Protein AF-A0A7Y4VTZ9-F1 (afdb_monomer_lite)

Radius of gyration: 29.64 Å; chains: 1; bounding box: 73×36×100 Å

pLDDT: mean 86.68, std 12.71, range [41.12, 97.75]

Structure (mmCIF, N/CA/C/O backbone):
data_AF-A0A7Y4VTZ9-F1
#
_entry.id   AF-A0A7Y4VTZ9-F1
#
loop_
_atom_site.group_PDB
_atom_site.id
_atom_site.type_symbol
_atom_site.label_atom_id
_atom_site.label_alt_id
_atom_site.label_comp_id
_atom_site.label_asym_id
_atom_site.label_entity_id
_atom_site.label_seq_id
_atom_site.pdbx_PDB_ins_code
_atom_site.Cartn_x
_atom_site.Cartn_y
_atom_site.Cartn_z
_atom_site.occupancy
_atom_site.B_iso_or_equiv
_atom_site.auth_seq_id
_atom_site.auth_comp_id
_atom_site.auth_asym_id
_atom_site.auth_atom_id
_atom_site.pdbx_PDB_model_num
ATOM 1 N N . MET A 1 1 ? 45.007 5.140 -73.241 1.00 54.53 1 MET A N 1
ATOM 2 C CA . MET A 1 1 ? 44.252 5.677 -72.092 1.00 54.53 1 MET A CA 1
ATOM 3 C C . MET A 1 1 ? 44.846 7.037 -71.765 1.00 54.53 1 MET A C 1
ATOM 5 O O . MET A 1 1 ? 46.048 7.095 -71.535 1.00 54.53 1 MET A O 1
ATOM 9 N N . THR A 1 2 ? 44.086 8.124 -71.892 1.00 72.06 2 THR A N 1
ATOM 10 C CA . THR A 1 2 ? 44.605 9.498 -71.730 1.00 72.06 2 THR A CA 1
ATOM 11 C C . THR A 1 2 ? 44.579 9.925 -70.261 1.00 72.06 2 THR A C 1
ATOM 13 O O . THR A 1 2 ? 43.836 9.362 -69.460 1.00 72.06 2 THR A O 1
ATOM 16 N N . ILE A 1 3 ? 45.390 10.921 -69.890 1.00 71.69 3 ILE A N 1
ATOM 17 C CA . ILE A 1 3 ? 45.436 11.487 -68.527 1.00 71.69 3 ILE A CA 1
ATOM 18 C C . ILE A 1 3 ? 44.032 11.927 -68.060 1.00 71.69 3 ILE A C 1
ATOM 20 O O . ILE A 1 3 ? 43.679 11.733 -66.901 1.00 71.69 3 ILE A O 1
ATOM 24 N N . GLU A 1 4 ? 43.191 12.406 -68.979 1.00 73.38 4 GLU A N 1
ATOM 25 C CA . GLU A 1 4 ? 41.792 12.782 -68.724 1.00 73.38 4 GLU A CA 1
ATOM 26 C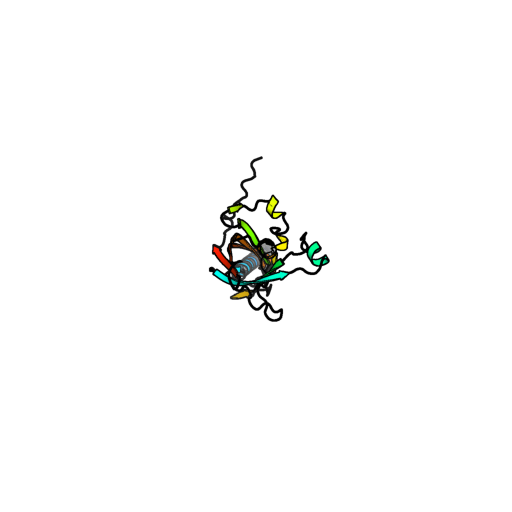 C . GLU A 1 4 ? 40.878 11.602 -68.343 1.00 73.38 4 GLU A C 1
ATOM 28 O O . GLU A 1 4 ? 39.920 11.767 -67.592 1.00 73.38 4 GLU A O 1
ATOM 33 N N . GLN A 1 5 ? 41.161 10.384 -68.814 1.00 72.69 5 GLN A N 1
ATOM 34 C CA . GLN A 1 5 ? 40.378 9.204 -68.425 1.00 72.69 5 GLN A CA 1
ATOM 35 C C . GLN A 1 5 ? 40.683 8.780 -66.980 1.00 72.69 5 GLN A C 1
ATOM 37 O O . GLN A 1 5 ? 39.785 8.336 -66.267 1.00 72.69 5 GLN A O 1
ATOM 42 N N . TRP A 1 6 ? 41.923 8.968 -66.518 1.00 74.75 6 TRP A N 1
ATOM 43 C CA . TRP A 1 6 ? 42.315 8.691 -65.132 1.00 74.75 6 TRP A CA 1
ATOM 44 C C . TRP A 1 6 ? 41.718 9.692 -64.138 1.00 74.75 6 TRP A C 1
ATOM 46 O O . TRP A 1 6 ? 41.325 9.299 -63.039 1.00 74.75 6 TRP A O 1
ATOM 56 N N . THR A 1 7 ? 41.590 10.965 -64.522 1.00 79.56 7 THR A N 1
ATOM 57 C CA . THR A 1 7 ? 40.979 11.988 -63.662 1.00 79.56 7 THR A CA 1
ATOM 58 C C . THR A 1 7 ? 39.479 11.760 -63.479 1.00 79.56 7 THR A C 1
ATOM 60 O O . THR A 1 7 ? 38.991 11.846 -62.354 1.00 79.56 7 THR A O 1
ATOM 63 N N . ILE A 1 8 ? 38.752 11.382 -64.537 1.00 80.81 8 ILE A N 1
ATOM 64 C CA . ILE A 1 8 ? 37.315 11.063 -64.453 1.00 80.81 8 ILE A CA 1
ATOM 65 C C . ILE A 1 8 ? 37.066 9.849 -63.545 1.00 80.81 8 ILE A C 1
ATOM 67 O O . ILE A 1 8 ? 36.202 9.905 -62.669 1.00 80.81 8 ILE A O 1
ATOM 71 N N . VAL A 1 9 ? 37.845 8.771 -63.694 1.00 81.44 9 VAL A N 1
ATOM 72 C CA . VAL A 1 9 ? 37.735 7.581 -62.826 1.00 81.44 9 VAL A CA 1
ATOM 73 C C . VAL A 1 9 ? 38.045 7.929 -61.366 1.00 81.44 9 VAL A C 1
ATOM 75 O O . VAL A 1 9 ? 37.333 7.480 -60.467 1.00 81.44 9 VAL A O 1
ATOM 78 N N . GLY A 1 10 ? 39.047 8.780 -61.119 1.00 83.00 10 GLY A N 1
ATOM 79 C CA . GLY A 1 10 ? 39.374 9.270 -59.778 1.00 83.00 10 GLY A CA 1
ATOM 80 C C . GLY A 1 10 ? 38.230 10.052 -59.124 1.00 83.00 10 GLY A C 1
ATOM 81 O O . GLY A 1 10 ? 37.910 9.811 -57.960 1.00 83.00 10 GLY A O 1
ATOM 82 N N . ILE A 1 11 ? 37.557 10.930 -59.877 1.00 86.50 11 ILE A N 1
ATOM 83 C CA . ILE A 1 11 ? 36.401 11.699 -59.387 1.00 86.50 11 ILE A CA 1
ATOM 84 C C . ILE A 1 11 ? 35.225 10.769 -59.060 1.00 86.50 11 ILE A C 1
ATOM 86 O O . ILE A 1 11 ? 34.651 10.869 -57.976 1.00 86.50 11 ILE A O 1
ATOM 90 N N . ILE A 1 12 ? 34.893 9.830 -59.955 1.00 87.44 12 ILE A N 1
ATOM 91 C CA . ILE A 1 12 ? 33.802 8.864 -59.741 1.00 87.44 12 ILE A CA 1
ATOM 92 C C . ILE A 1 12 ? 34.083 7.999 -58.505 1.00 87.44 12 ILE A C 1
ATOM 94 O O . ILE A 1 12 ? 33.204 7.827 -57.661 1.00 87.44 12 ILE A O 1
ATOM 98 N N . SER A 1 13 ? 35.316 7.507 -58.356 1.00 88.12 13 SER A N 1
ATOM 99 C CA . SER A 1 13 ? 35.733 6.729 -57.186 1.00 88.12 13 SER A CA 1
ATOM 100 C C . SER A 1 13 ? 35.651 7.546 -55.893 1.00 88.12 13 SER A C 1
ATOM 102 O O . SER A 1 13 ? 35.223 7.021 -54.863 1.00 88.12 13 SER A O 1
ATOM 104 N N . GLY A 1 14 ? 36.025 8.829 -55.927 1.00 88.94 14 GLY A N 1
ATOM 105 C CA . GLY A 1 14 ? 35.926 9.732 -54.779 1.00 88.94 14 GLY A CA 1
ATOM 106 C C . GLY A 1 14 ? 34.479 9.958 -54.335 1.00 88.94 14 GLY A C 1
ATOM 107 O O . GLY A 1 14 ? 34.170 9.819 -53.152 1.00 88.94 14 GLY A O 1
ATOM 108 N N . ILE A 1 15 ? 33.574 10.215 -55.286 1.00 92.00 15 ILE A N 1
ATOM 109 C CA . ILE A 1 15 ? 32.136 10.381 -55.019 1.00 92.00 15 ILE A CA 1
ATOM 110 C C . ILE A 1 15 ? 31.538 9.083 -54.462 1.00 92.00 15 ILE A C 1
ATOM 112 O O . ILE A 1 15 ? 30.839 9.114 -53.450 1.00 92.00 15 ILE A O 1
ATOM 116 N N . ALA A 1 16 ? 31.847 7.934 -55.071 1.00 92.00 16 ALA A N 1
ATOM 117 C CA . ALA A 1 16 ? 31.357 6.637 -54.607 1.00 92.00 16 ALA A CA 1
ATOM 118 C C . ALA A 1 16 ? 31.829 6.328 -53.176 1.00 92.00 16 ALA A C 1
ATOM 120 O O . ALA A 1 16 ? 31.032 5.919 -52.332 1.00 92.00 16 ALA A O 1
ATOM 121 N N . THR A 1 17 ? 33.104 6.593 -52.876 1.00 93.75 17 THR A N 1
ATOM 122 C CA . THR A 1 17 ? 33.672 6.406 -51.532 1.00 93.75 17 THR A CA 1
ATOM 123 C C . THR A 1 17 ? 33.002 7.326 -50.512 1.00 93.75 17 THR A C 1
ATOM 125 O O . THR A 1 17 ? 32.666 6.878 -49.416 1.00 93.75 17 THR A O 1
ATOM 128 N N . ALA A 1 18 ? 32.743 8.589 -50.864 1.00 93.56 18 ALA A N 1
ATOM 129 C CA . ALA A 1 18 ? 32.056 9.534 -49.987 1.00 93.56 18 ALA A CA 1
ATOM 130 C C . ALA A 1 18 ? 30.621 9.084 -49.660 1.00 93.56 18 ALA A C 1
ATOM 132 O O . ALA A 1 18 ? 30.221 9.120 -48.496 1.00 93.56 18 ALA A O 1
ATOM 133 N N . ILE A 1 19 ? 29.872 8.593 -50.654 1.00 94.69 19 ILE A N 1
ATOM 134 C CA . ILE A 1 19 ? 28.511 8.066 -50.457 1.00 94.69 19 ILE A CA 1
ATOM 135 C C . ILE A 1 19 ? 28.531 6.829 -49.553 1.00 94.69 19 ILE A C 1
ATOM 137 O O . ILE A 1 19 ? 27.759 6.758 -48.597 1.00 94.69 19 ILE A O 1
ATOM 141 N N . LEU A 1 20 ? 29.431 5.874 -49.811 1.00 94.44 20 LEU A N 1
ATOM 142 C CA . LEU A 1 20 ? 29.581 4.679 -48.974 1.00 94.44 20 LEU A CA 1
ATOM 143 C C . LEU A 1 20 ? 29.967 5.037 -47.536 1.00 94.44 20 LEU A C 1
ATOM 145 O O . LEU A 1 20 ? 29.431 4.459 -46.592 1.00 94.44 20 LEU A O 1
ATOM 149 N N . THR A 1 21 ? 30.843 6.027 -47.364 1.00 95.31 21 THR A N 1
ATOM 150 C CA . THR A 1 21 ? 31.245 6.519 -46.041 1.00 95.31 21 THR A CA 1
ATOM 151 C C . THR A 1 21 ? 30.055 7.141 -45.313 1.00 95.31 21 THR A C 1
ATOM 153 O O . THR A 1 21 ? 29.813 6.815 -44.154 1.00 95.31 21 THR A O 1
ATOM 156 N N . LEU A 1 22 ? 29.258 7.973 -45.991 1.00 95.62 22 LEU A N 1
ATOM 157 C CA . LEU A 1 22 ? 28.051 8.575 -45.419 1.00 95.62 22 LEU A CA 1
ATOM 158 C C . LEU A 1 22 ? 27.024 7.511 -45.002 1.00 95.62 22 LEU A C 1
ATOM 160 O O . LEU A 1 22 ? 26.496 7.570 -43.892 1.00 95.62 22 LEU A O 1
ATOM 164 N N . LEU A 1 23 ? 26.777 6.509 -45.850 1.00 95.56 23 LEU A N 1
ATOM 165 C CA . LEU A 1 23 ? 25.902 5.379 -45.526 1.00 95.56 23 LEU A CA 1
ATOM 166 C C . LEU A 1 23 ? 26.426 4.576 -44.326 1.00 95.56 23 LEU A C 1
ATOM 168 O O . LEU A 1 23 ? 25.646 4.201 -43.449 1.00 95.56 23 LEU A O 1
ATOM 172 N N . GLY A 1 24 ? 27.740 4.361 -44.240 1.00 96.25 24 GLY A N 1
ATOM 173 C CA . GLY A 1 24 ? 28.382 3.724 -43.089 1.00 96.25 24 GLY A CA 1
ATOM 174 C C . GLY A 1 24 ? 28.189 4.517 -41.793 1.00 96.25 24 GLY A C 1
ATOM 175 O O . GLY A 1 24 ? 27.856 3.944 -40.757 1.00 96.25 24 GLY A O 1
ATOM 176 N N . VAL A 1 25 ? 28.312 5.845 -41.849 1.00 96.38 25 VAL A N 1
ATOM 177 C CA . VAL A 1 25 ? 28.074 6.724 -40.691 1.00 96.38 25 VAL A CA 1
ATOM 178 C C . VAL A 1 25 ? 26.609 6.676 -40.251 1.00 96.38 25 VAL A C 1
ATOM 180 O O . VAL A 1 25 ? 26.339 6.517 -39.062 1.00 96.38 25 VAL A O 1
ATOM 183 N N . ILE A 1 26 ? 25.659 6.757 -41.188 1.00 96.69 26 ILE A N 1
ATOM 184 C CA . ILE A 1 26 ? 24.220 6.718 -40.878 1.00 96.69 26 ILE A CA 1
ATOM 185 C C . ILE A 1 26 ? 23.825 5.370 -40.268 1.00 96.69 26 ILE A C 1
ATOM 187 O O . ILE A 1 26 ? 23.122 5.334 -39.259 1.00 96.69 26 ILE A O 1
ATOM 191 N N . THR A 1 27 ? 24.287 4.260 -40.848 1.00 94.94 27 THR A N 1
ATOM 192 C CA . THR A 1 27 ? 23.981 2.914 -40.338 1.00 94.94 27 THR A CA 1
ATOM 193 C C . THR A 1 27 ? 24.599 2.675 -38.961 1.00 94.94 27 THR A C 1
ATOM 195 O O . THR A 1 27 ? 23.912 2.174 -38.071 1.00 94.94 27 THR A O 1
ATOM 198 N N . SER A 1 28 ? 25.844 3.106 -38.742 1.00 95.00 28 SER A N 1
ATOM 199 C CA . SER A 1 28 ? 26.500 3.056 -37.429 1.00 95.00 28 SER A CA 1
ATOM 200 C C . SER A 1 28 ? 25.742 3.871 -36.374 1.00 95.00 28 SER A C 1
ATOM 202 O O . SER A 1 28 ? 25.451 3.368 -35.285 1.00 95.00 28 SER A O 1
ATOM 204 N N . LEU A 1 29 ? 25.329 5.098 -36.712 1.00 95.62 29 LEU A N 1
ATOM 205 C CA . LEU A 1 29 ? 24.545 5.949 -35.815 1.00 95.62 29 LEU A CA 1
ATOM 206 C C . LEU A 1 29 ? 23.191 5.314 -35.476 1.00 95.62 29 LEU A C 1
ATOM 208 O O . LEU A 1 29 ? 22.799 5.281 -34.310 1.00 95.62 29 LEU A O 1
ATOM 212 N N . TYR A 1 30 ? 22.496 4.771 -36.477 1.00 95.94 30 TYR A N 1
ATOM 213 C CA . TYR A 1 30 ? 21.221 4.085 -36.286 1.00 95.94 30 TYR A CA 1
ATOM 214 C C . TYR A 1 30 ? 21.353 2.878 -35.346 1.00 95.94 30 TYR A C 1
ATOM 216 O O . TYR A 1 30 ? 20.576 2.748 -34.398 1.00 95.94 30 TYR A O 1
ATOM 224 N N . MET A 1 31 ? 22.366 2.032 -35.558 1.00 95.19 31 MET A N 1
ATOM 225 C CA . MET A 1 31 ? 22.631 0.872 -34.701 1.00 95.19 31 MET A CA 1
ATOM 226 C C . MET A 1 31 ? 22.983 1.286 -33.269 1.00 95.19 31 MET A C 1
ATOM 228 O O . MET A 1 31 ? 22.488 0.676 -32.325 1.00 95.19 31 MET A O 1
ATOM 232 N N . SER A 1 32 ? 23.766 2.355 -33.097 1.00 94.19 32 SER A N 1
ATOM 233 C CA . SER A 1 32 ? 24.099 2.911 -31.780 1.00 94.19 32 SER A CA 1
ATOM 234 C C . SER A 1 32 ? 22.852 3.391 -31.027 1.00 94.19 32 SER A C 1
ATOM 236 O O . SER A 1 32 ? 22.631 3.011 -29.877 1.00 94.19 32 SER A O 1
ATOM 238 N N . ILE A 1 33 ? 21.970 4.149 -31.692 1.00 93.81 33 ILE A N 1
ATOM 239 C CA . ILE A 1 33 ? 20.705 4.609 -31.098 1.00 93.81 33 ILE A CA 1
ATOM 240 C C . ILE A 1 33 ? 19.824 3.418 -30.704 1.00 93.81 33 ILE A C 1
ATOM 242 O O . ILE A 1 33 ? 19.249 3.415 -29.614 1.00 93.81 33 ILE A O 1
ATOM 246 N N . LYS A 1 34 ? 19.718 2.404 -31.570 1.00 95.12 34 LYS A N 1
ATOM 247 C CA . LYS A 1 34 ? 18.932 1.198 -31.290 1.00 95.12 34 LYS A CA 1
ATOM 248 C C . LYS A 1 34 ? 19.480 0.436 -30.079 1.00 95.12 34 LYS A C 1
ATOM 250 O O . LYS A 1 34 ? 18.708 0.128 -29.178 1.00 95.12 34 LYS A O 1
ATOM 255 N N . ALA A 1 35 ? 20.793 0.215 -30.017 1.00 93.00 35 ALA A N 1
ATOM 256 C CA . ALA A 1 35 ? 21.440 -0.473 -28.902 1.00 93.00 35 ALA A CA 1
ATOM 257 C C . ALA A 1 35 ? 21.243 0.271 -27.571 1.00 93.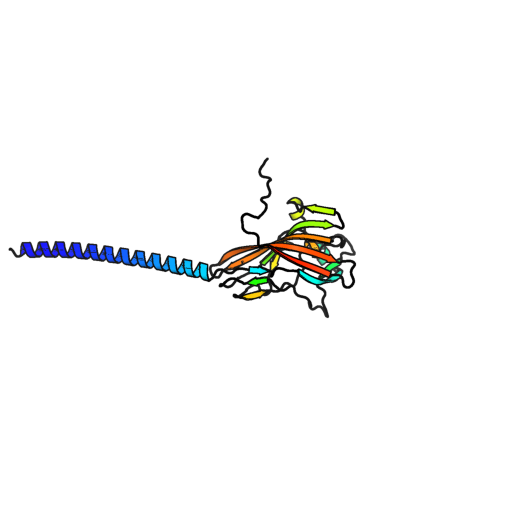00 35 ALA A C 1
ATOM 259 O O . ALA A 1 35 ? 20.954 -0.347 -26.550 1.00 93.00 35 ALA A O 1
ATOM 260 N N . ILE A 1 36 ? 21.330 1.606 -27.574 1.00 92.38 36 ILE A N 1
ATOM 261 C CA . ILE A 1 36 ? 21.055 2.413 -26.376 1.00 92.38 36 ILE A CA 1
ATOM 262 C C . ILE A 1 36 ? 19.608 2.225 -25.913 1.00 92.38 36 ILE A C 1
ATOM 264 O O . ILE A 1 36 ? 19.374 2.089 -24.714 1.00 92.38 36 ILE A O 1
ATOM 268 N N . ARG A 1 37 ? 18.642 2.204 -26.840 1.00 91.25 37 ARG A N 1
ATOM 269 C CA . ARG A 1 37 ? 17.228 1.978 -26.504 1.00 91.25 37 ARG A CA 1
ATOM 270 C C . ARG A 1 37 ? 17.003 0.592 -25.911 1.00 91.25 37 ARG A C 1
ATOM 272 O O . ARG A 1 37 ? 16.354 0.503 -24.879 1.00 91.25 37 ARG A O 1
ATOM 279 N N . GLU A 1 38 ? 17.571 -0.450 -26.511 1.00 91.56 38 GLU A N 1
ATOM 280 C CA . GLU A 1 38 ? 17.478 -1.822 -25.992 1.00 91.56 38 GLU A CA 1
ATOM 281 C C . GLU A 1 38 ? 18.068 -1.915 -24.576 1.00 91.56 38 GLU A C 1
ATOM 283 O O . GLU A 1 38 ? 17.383 -2.349 -23.656 1.00 91.56 38 GLU A O 1
ATOM 288 N N . VAL A 1 39 ? 19.270 -1.370 -24.348 1.00 89.62 39 VAL A N 1
ATOM 289 C CA . VAL A 1 39 ? 19.893 -1.337 -23.011 1.00 89.62 39 VAL A CA 1
ATOM 290 C C . VAL A 1 39 ? 19.056 -0.541 -22.004 1.00 89.62 39 VAL A C 1
ATOM 292 O O . VAL A 1 39 ? 18.996 -0.900 -20.828 1.00 89.62 39 VAL A O 1
ATOM 295 N N . GLN A 1 40 ? 18.419 0.554 -22.421 1.00 85.88 40 GLN A N 1
ATOM 296 C CA . GLN A 1 40 ? 17.531 1.323 -21.547 1.00 85.88 40 GLN A CA 1
ATOM 297 C C . GLN A 1 40 ? 16.278 0.531 -21.177 1.00 85.88 40 GLN A C 1
ATOM 299 O O . GLN A 1 40 ? 15.909 0.517 -20.004 1.00 85.88 40 GLN A O 1
ATOM 304 N N . THR A 1 41 ? 15.648 -0.138 -22.141 1.00 87.00 41 THR A N 1
ATOM 305 C CA . THR A 1 41 ? 14.484 -0.996 -21.898 1.00 87.00 41 THR A CA 1
ATOM 306 C C . THR A 1 41 ? 14.840 -2.153 -20.971 1.00 87.00 41 THR A C 1
ATOM 308 O O . THR A 1 41 ? 14.149 -2.360 -19.975 1.00 87.00 41 THR A O 1
ATOM 311 N N . ASP A 1 42 ? 15.962 -2.828 -21.212 1.00 86.75 42 ASP A N 1
ATOM 312 C CA . ASP A 1 42 ? 16.440 -3.913 -20.354 1.00 86.75 42 ASP A CA 1
ATOM 313 C C . ASP A 1 42 ? 16.716 -3.428 -18.932 1.00 86.75 42 ASP A C 1
ATOM 315 O O . ASP A 1 42 ? 16.362 -4.094 -17.962 1.00 86.75 42 ASP A O 1
ATOM 319 N N . ARG A 1 43 ? 17.320 -2.244 -18.772 1.00 83.62 43 ARG A N 1
ATOM 320 C CA . ARG A 1 43 ? 17.533 -1.653 -17.443 1.00 83.62 43 ARG A CA 1
ATOM 321 C C . ARG A 1 43 ? 16.221 -1.345 -16.740 1.00 83.62 43 ARG A C 1
ATOM 323 O O . ARG A 1 43 ? 16.135 -1.600 -15.548 1.00 83.62 43 ARG A O 1
ATOM 330 N N . ARG A 1 44 ? 15.218 -0.824 -17.449 1.00 84.62 44 ARG A N 1
ATOM 331 C CA . ARG A 1 44 ? 13.896 -0.548 -16.866 1.00 84.62 44 ARG A CA 1
ATOM 332 C C . ARG A 1 44 ? 13.226 -1.824 -16.374 1.00 84.62 44 ARG A C 1
ATOM 334 O O . ARG A 1 44 ? 12.786 -1.863 -15.233 1.00 84.62 44 ARG A O 1
ATOM 341 N N . LEU A 1 45 ? 13.223 -2.879 -17.189 1.00 81.19 45 LEU A N 1
ATOM 342 C CA . LEU A 1 45 ? 12.644 -4.171 -16.812 1.00 81.19 45 LEU A CA 1
ATOM 343 C C . LEU A 1 45 ? 13.381 -4.801 -15.621 1.00 81.19 45 LEU A C 1
ATOM 345 O O . LEU A 1 45 ? 12.752 -5.252 -14.670 1.00 81.19 45 LEU A O 1
ATOM 349 N N . ASN A 1 46 ? 14.716 -4.760 -15.629 1.00 84.06 46 ASN A N 1
ATOM 350 C CA . ASN A 1 46 ? 15.544 -5.329 -14.562 1.00 84.06 46 ASN A CA 1
ATOM 351 C C . ASN A 1 46 ? 15.618 -4.466 -13.293 1.00 84.06 46 ASN A C 1
ATOM 353 O O . ASN A 1 46 ? 16.213 -4.887 -12.306 1.00 84.06 46 ASN A O 1
ATOM 357 N N . GLN A 1 47 ? 15.064 -3.255 -13.310 1.00 87.62 47 GLN A N 1
ATOM 358 C CA . GLN A 1 47 ? 15.012 -2.347 -12.162 1.00 87.62 47 GLN A CA 1
ATOM 359 C C . GLN A 1 47 ? 13.572 -1.979 -11.805 1.00 87.62 47 GLN A C 1
ATOM 361 O O . GLN A 1 47 ? 13.346 -0.964 -11.149 1.00 87.62 47 GLN A O 1
ATOM 366 N N . ALA A 1 48 ? 12.596 -2.785 -12.221 1.00 89.81 48 ALA A N 1
ATOM 367 C CA . ALA A 1 48 ? 11.214 -2.577 -11.831 1.00 89.81 48 ALA A CA 1
ATOM 368 C C . ALA A 1 48 ? 11.043 -2.920 -10.335 1.00 89.81 48 ALA A C 1
ATOM 370 O O . ALA A 1 48 ? 11.346 -4.050 -9.925 1.00 89.81 48 ALA A O 1
ATOM 371 N N . PRO A 1 49 ? 10.610 -1.966 -9.491 1.00 94.25 49 PRO A N 1
ATOM 372 C CA . PRO A 1 49 ? 10.193 -2.269 -8.130 1.00 94.25 49 PRO A CA 1
ATOM 373 C C . PRO A 1 49 ? 8.858 -3.018 -8.137 1.00 94.25 49 PRO A C 1
ATOM 375 O O . PRO A 1 49 ? 8.037 -2.837 -9.034 1.00 94.25 49 PRO A O 1
ATOM 378 N N . TYR A 1 50 ? 8.618 -3.821 -7.105 1.00 95.12 50 TYR A N 1
ATOM 379 C CA . TYR A 1 50 ? 7.342 -4.500 -6.919 1.00 95.12 50 TYR A CA 1
ATOM 380 C C . TYR A 1 50 ? 7.034 -4.613 -5.436 1.00 95.12 50 TYR A C 1
ATOM 382 O O . TYR A 1 50 ? 7.694 -5.349 -4.707 1.00 95.12 50 TYR A O 1
ATOM 390 N N . LEU A 1 51 ? 6.031 -3.865 -4.986 1.00 95.69 51 LEU A N 1
ATOM 391 C CA . LEU A 1 51 ? 5.640 -3.821 -3.583 1.00 95.69 51 LEU A CA 1
ATOM 392 C C . LEU A 1 51 ? 4.329 -4.561 -3.346 1.00 95.69 51 LEU A C 1
ATOM 394 O O . LEU A 1 51 ? 3.344 -4.297 -4.036 1.00 95.69 51 LEU A O 1
ATOM 398 N N . ALA A 1 52 ? 4.305 -5.420 -2.330 1.00 95.56 52 ALA A N 1
ATOM 399 C 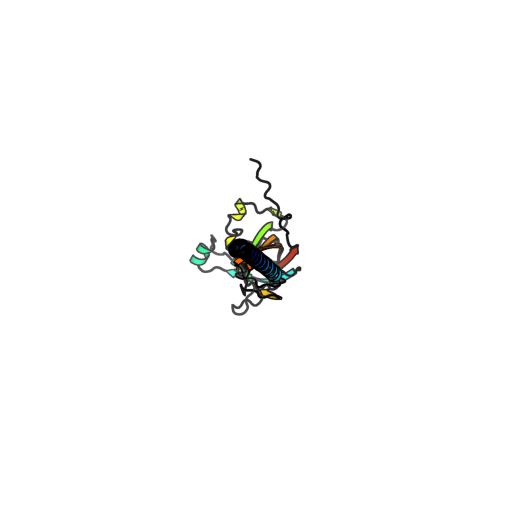CA . ALA A 1 52 ? 3.106 -6.101 -1.852 1.00 95.56 52 ALA A CA 1
ATOM 400 C C . ALA A 1 52 ? 3.222 -6.406 -0.353 1.00 95.56 52 ALA A C 1
ATOM 402 O O . ALA A 1 52 ? 4.333 -6.473 0.182 1.00 95.56 52 ALA A O 1
ATOM 403 N N . PHE A 1 53 ? 2.087 -6.597 0.322 1.00 93.94 53 PHE A N 1
ATOM 404 C CA . PHE A 1 53 ? 2.101 -7.183 1.657 1.00 93.94 53 PHE A CA 1
ATOM 405 C C . PHE A 1 53 ? 2.269 -8.694 1.576 1.00 93.94 53 PHE A C 1
ATOM 407 O O . PHE A 1 53 ? 1.717 -9.338 0.679 1.00 93.94 53 PHE A O 1
ATOM 414 N N . GLU A 1 54 ? 2.994 -9.258 2.537 1.00 90.94 54 GLU A N 1
ATOM 415 C CA . GLU A 1 54 ? 3.008 -10.702 2.746 1.00 90.94 54 GLU A CA 1
ATOM 416 C C . GLU A 1 54 ? 1.572 -11.220 2.976 1.00 90.94 54 GLU A C 1
ATOM 418 O O . GLU A 1 54 ? 0.839 -10.658 3.800 1.00 90.94 54 GLU A O 1
ATOM 423 N N . PRO A 1 55 ? 1.135 -12.262 2.243 1.00 90.56 55 PRO A N 1
ATOM 424 C CA . PRO A 1 55 ? -0.169 -12.865 2.462 1.00 90.56 55 PRO A CA 1
ATOM 425 C C . PRO A 1 55 ? -0.287 -13.445 3.870 1.00 90.56 55 PRO A C 1
ATOM 427 O O . PRO A 1 55 ? 0.642 -14.060 4.387 1.00 90.56 55 PRO A O 1
ATOM 430 N N . GLY A 1 56 ? -1.467 -13.316 4.465 1.00 89.38 56 GLY A N 1
ATOM 431 C CA . GLY A 1 56 ? -1.725 -13.819 5.810 1.00 89.38 56 GLY A CA 1
ATOM 432 C C . GLY A 1 56 ? -2.298 -12.755 6.727 1.00 89.38 56 GLY A C 1
ATOM 433 O O . GLY A 1 56 ? -2.669 -11.668 6.287 1.00 89.38 56 GLY A O 1
ATOM 434 N N . GLY A 1 57 ? -2.441 -13.126 7.998 1.00 88.62 57 GLY A N 1
ATOM 435 C CA . GLY A 1 57 ? -3.157 -12.357 9.003 1.00 88.62 57 GLY A CA 1
ATOM 436 C C . GLY A 1 57 ? -2.278 -11.970 10.186 1.00 88.62 57 GLY A C 1
ATOM 437 O O . GLY A 1 57 ? -1.604 -12.825 10.756 1.00 88.62 57 GLY A O 1
ATOM 438 N N . GLN A 1 58 ? -2.307 -10.696 10.575 1.00 89.44 58 GLN A N 1
ATOM 439 C CA . GLN A 1 58 ? -1.647 -10.197 11.779 1.00 89.44 58 GLN A CA 1
ATOM 440 C C . GLN A 1 58 ? -2.656 -9.516 12.700 1.00 89.44 58 GLN A C 1
ATOM 442 O O . GLN A 1 58 ? -3.414 -8.632 12.288 1.00 89.44 58 GLN A O 1
ATOM 447 N N . GLN A 1 59 ? -2.657 -9.934 13.965 1.00 91.00 59 GLN A N 1
ATOM 448 C CA . GLN A 1 59 ? -3.479 -9.349 15.015 1.00 91.00 59 GLN A CA 1
ATOM 449 C C . GLN A 1 59 ? -2.651 -8.368 15.845 1.00 91.00 59 GLN A C 1
ATOM 451 O O . GLN A 1 59 ? -1.580 -8.707 16.343 1.00 91.00 59 GLN A O 1
ATOM 456 N N . HIS A 1 60 ? -3.185 -7.165 16.044 1.00 90.19 60 HIS A N 1
ATOM 457 C CA . HIS A 1 60 ? -2.538 -6.099 16.795 1.00 90.19 60 HIS A CA 1
ATOM 458 C C . HIS A 1 60 ? -3.452 -5.590 17.911 1.00 90.19 60 HIS A C 1
ATOM 460 O O . HIS A 1 60 ? -4.637 -5.335 17.668 1.00 90.19 60 HIS A O 1
ATOM 466 N N . PRO A 1 61 ? -2.926 -5.405 19.132 1.00 91.44 61 PRO A N 1
ATOM 467 C CA . PRO A 1 61 ? -3.693 -4.813 20.214 1.00 91.44 61 PRO A CA 1
ATOM 468 C C . PRO A 1 61 ? -3.965 -3.333 19.927 1.00 91.44 61 PRO A C 1
ATOM 470 O O . PRO A 1 61 ? -3.088 -2.585 19.478 1.00 91.44 61 PRO A O 1
ATOM 473 N N . ILE A 1 62 ? -5.182 -2.897 20.233 1.00 91.50 62 ILE A N 1
ATOM 474 C CA . ILE A 1 62 ? -5.612 -1.504 20.087 1.00 91.50 62 ILE A CA 1
ATOM 475 C C . ILE A 1 62 ? -5.896 -0.879 21.451 1.00 91.50 62 ILE A C 1
ATOM 477 O O . ILE A 1 62 ? -6.021 -1.553 22.470 1.00 91.50 62 ILE A O 1
ATOM 481 N N . GLN A 1 63 ? -5.983 0.443 21.464 1.00 90.81 63 GLN A N 1
ATOM 482 C CA . GLN A 1 63 ? -6.376 1.245 22.611 1.00 90.81 63 GLN A CA 1
ATOM 483 C C . GLN A 1 63 ? -7.336 2.345 22.162 1.00 90.81 63 GLN A C 1
ATOM 485 O O . GLN A 1 63 ? -7.365 2.742 20.992 1.00 90.81 63 GLN A O 1
ATOM 490 N N . PHE A 1 64 ? -8.108 2.856 23.111 1.00 90.44 64 PHE A N 1
ATOM 491 C CA . PHE A 1 64 ? -9.110 3.878 22.863 1.00 90.44 64 PHE A CA 1
ATOM 492 C C . PHE A 1 64 ? -8.622 5.210 23.443 1.00 90.44 64 PHE A C 1
ATOM 494 O O . PHE A 1 64 ? -8.556 5.386 24.656 1.00 90.44 64 PHE A O 1
ATOM 501 N N . ASN A 1 65 ? -8.261 6.143 22.562 1.00 85.94 65 ASN A N 1
ATOM 502 C CA . ASN A 1 65 ? -7.658 7.425 22.920 1.00 85.94 65 ASN A CA 1
ATOM 503 C C . ASN A 1 65 ? -8.693 8.553 22.885 1.00 85.94 65 ASN A C 1
ATOM 505 O O . ASN A 1 65 ? -9.219 8.890 21.824 1.00 85.94 65 ASN A O 1
ATOM 509 N N . GLU A 1 66 ? -8.979 9.160 24.034 1.00 82.88 66 GLU A N 1
ATOM 510 C CA . GLU A 1 66 ? -9.913 10.288 24.124 1.00 82.88 66 GLU A CA 1
ATOM 511 C C . GLU A 1 66 ? -9.320 11.570 23.530 1.00 82.88 66 GLU A C 1
ATOM 513 O O . GLU A 1 66 ? -8.209 11.985 23.873 1.00 82.88 66 GLU A O 1
ATOM 518 N N . ILE A 1 67 ? -10.087 12.255 22.676 1.00 76.69 67 ILE A N 1
ATOM 519 C CA . ILE A 1 67 ? -9.698 13.574 22.167 1.00 76.69 67 ILE A CA 1
ATOM 520 C C . ILE A 1 67 ? -10.157 14.650 23.157 1.00 76.69 67 ILE A C 1
ATOM 522 O O . ILE A 1 67 ? -11.289 15.130 23.095 1.00 76.69 67 ILE A O 1
ATOM 526 N N . LYS A 1 68 ? -9.255 15.077 24.045 1.00 74.31 68 LYS A N 1
ATOM 527 C CA . LYS A 1 68 ? -9.550 16.126 25.040 1.00 74.31 68 LYS A CA 1
ATOM 528 C C . LYS A 1 68 ? -9.519 17.547 24.464 1.00 74.31 68 LYS A C 1
ATOM 530 O O . LYS A 1 68 ? -10.183 18.434 24.989 1.00 74.31 68 LYS A O 1
ATOM 535 N N . ASN A 1 69 ? -8.764 17.783 23.387 1.00 78.75 69 ASN A N 1
ATOM 536 C CA . ASN A 1 69 ? -8.573 19.123 22.823 1.00 78.75 69 ASN A CA 1
ATOM 537 C C . ASN A 1 69 ? -9.710 19.510 21.838 1.00 78.75 69 ASN A C 1
ATOM 539 O O . ASN A 1 69 ? -9.862 18.858 20.799 1.00 78.75 69 ASN A O 1
ATOM 543 N N . PRO A 1 70 ? -10.468 20.600 22.088 1.00 75.81 70 PRO A N 1
ATOM 544 C CA . PRO A 1 70 ? -11.543 21.064 21.206 1.00 75.81 70 PRO A CA 1
ATOM 545 C C . PRO A 1 70 ? -11.107 21.421 19.778 1.00 75.81 70 PRO A C 1
ATOM 547 O O . PRO A 1 70 ? -11.852 21.162 18.833 1.00 75.81 70 PRO A O 1
ATOM 550 N N . GLU A 1 71 ? -9.914 21.988 19.587 1.00 78.31 71 GLU A N 1
ATOM 551 C CA . GLU A 1 71 ? -9.403 22.311 18.247 1.00 78.31 71 GLU A CA 1
ATOM 552 C C . GLU A 1 71 ? -9.077 21.047 17.454 1.00 78.31 71 GLU A C 1
ATOM 554 O O . GLU A 1 71 ? -9.355 20.956 16.256 1.00 78.31 71 GLU A O 1
ATOM 559 N N . GLN A 1 72 ? -8.540 20.037 18.139 1.00 74.62 72 GLN A N 1
ATOM 560 C CA . GLN A 1 72 ? -8.267 18.734 17.550 1.00 74.62 72 GLN A CA 1
ATOM 561 C C . GLN A 1 72 ? -9.571 18.028 17.151 1.00 74.62 72 GLN A C 1
ATOM 563 O O . GLN A 1 72 ? -9.636 17.462 16.061 1.00 74.62 72 GLN A O 1
ATOM 568 N N . ARG A 1 73 ? -10.637 18.140 17.961 1.00 75.12 73 ARG A N 1
ATOM 569 C CA . ARG A 1 73 ? -11.981 17.645 17.601 1.00 75.12 73 ARG A CA 1
ATOM 570 C C . ARG A 1 73 ? -12.512 18.304 16.328 1.00 75.12 73 ARG A C 1
ATOM 572 O O . ARG A 1 73 ? -12.945 17.592 15.424 1.00 75.12 73 ARG A O 1
ATOM 579 N N . LYS A 1 74 ? -12.391 19.634 16.204 1.00 73.94 74 LYS A N 1
ATOM 580 C CA . LYS A 1 74 ? -12.796 20.373 14.991 1.00 73.94 74 LYS A CA 1
ATOM 581 C C . LYS A 1 74 ? -12.021 19.926 13.748 1.00 73.94 74 LYS A C 1
ATOM 583 O O . LYS A 1 74 ? -12.632 19.690 12.713 1.00 73.94 74 LYS A O 1
ATOM 588 N N . ARG A 1 75 ? -10.696 19.759 13.847 1.00 71.88 75 ARG A N 1
ATOM 589 C CA . ARG A 1 75 ? -9.853 19.301 12.721 1.00 71.88 75 ARG A CA 1
ATOM 590 C C . ARG A 1 75 ? -10.174 17.875 12.274 1.00 71.88 75 ARG A C 1
ATOM 592 O O . ARG A 1 75 ? -10.078 17.569 11.091 1.00 71.88 75 ARG A O 1
ATOM 599 N N . ILE A 1 76 ? -10.535 17.004 13.215 1.00 70.50 76 ILE A N 1
ATOM 600 C CA . ILE A 1 76 ? -10.875 15.599 12.944 1.00 70.50 76 ILE A CA 1
ATOM 601 C C . ILE A 1 76 ? -12.360 15.449 12.561 1.00 70.50 76 ILE A C 1
ATOM 603 O O . ILE A 1 76 ? -12.754 14.389 12.085 1.00 70.50 76 ILE A O 1
ATOM 607 N N . GLY A 1 77 ? -13.159 16.514 12.690 1.00 67.06 77 GLY A N 1
ATOM 608 C CA . GLY A 1 77 ? -14.562 16.551 12.280 1.00 67.06 77 GLY A CA 1
ATOM 609 C C . GLY A 1 77 ? -15.500 15.824 13.237 1.00 67.06 77 GLY A C 1
ATOM 610 O O . GLY A 1 77 ? -16.504 15.276 12.790 1.00 67.06 77 GLY A O 1
ATOM 611 N N . VAL A 1 78 ? -15.177 15.786 14.536 1.00 67.38 78 VAL A N 1
ATOM 612 C CA . VAL A 1 78 ? -16.016 15.105 15.530 1.00 67.38 78 VAL A CA 1
ATOM 613 C C . VAL A 1 78 ? -16.879 16.092 16.296 1.00 67.38 78 VAL A C 1
ATOM 615 O O . VAL A 1 78 ? -16.366 16.991 16.964 1.00 67.38 78 VAL A O 1
ATOM 618 N N . ASN A 1 79 ? -18.193 15.888 16.221 1.00 57.91 79 ASN A N 1
ATOM 619 C CA . ASN A 1 79 ? -19.187 16.647 16.968 1.00 57.91 79 ASN A CA 1
ATOM 620 C C . ASN A 1 79 ? -19.590 15.834 18.204 1.00 57.91 79 ASN A C 1
ATOM 622 O O . ASN A 1 79 ? -20.376 14.898 18.104 1.00 57.91 79 ASN A O 1
ATOM 626 N N . GLY A 1 80 ? -19.011 16.151 19.361 1.00 59.41 80 GLY A N 1
ATOM 627 C CA . GLY A 1 80 ? -19.341 15.496 20.627 1.00 59.41 80 GLY A CA 1
ATOM 628 C C . GLY A 1 80 ? -18.251 15.677 21.678 1.00 59.41 80 GLY A C 1
ATOM 629 O O . GLY A 1 80 ? -17.070 15.795 21.348 1.00 59.41 80 GLY A O 1
ATOM 630 N N . GLU A 1 81 ? -18.639 15.713 22.952 1.00 53.19 81 GLU A N 1
ATOM 631 C CA . GLU A 1 81 ? -17.687 15.909 24.051 1.00 53.19 81 GLU A CA 1
ATOM 632 C C . GLU A 1 81 ? -16.804 14.673 24.305 1.00 53.19 81 GLU A C 1
ATOM 634 O O . GLU A 1 81 ? -15.659 14.839 24.719 1.00 53.19 81 GLU A O 1
ATOM 639 N N . ASN A 1 82 ? -17.265 13.473 23.921 1.00 58.25 82 ASN A N 1
ATOM 640 C CA . ASN A 1 82 ? -16.632 12.182 24.233 1.00 58.25 82 ASN A CA 1
ATOM 641 C C . ASN A 1 82 ? -16.305 11.349 22.983 1.00 58.25 82 ASN A C 1
ATOM 643 O O . ASN A 1 82 ? -16.783 10.228 22.815 1.00 58.25 82 ASN A O 1
ATOM 647 N N . SER A 1 83 ? -15.506 11.898 22.070 1.00 71.00 83 SER A N 1
ATOM 648 C CA . SER A 1 83 ? -15.029 11.146 20.909 1.00 71.00 83 SER A CA 1
ATOM 649 C C . SER A 1 83 ? -13.720 10.424 21.206 1.00 71.00 83 SER A C 1
ATOM 651 O O . SER A 1 83 ? -12.688 11.069 21.428 1.00 71.00 83 SER A O 1
ATOM 653 N N . THR A 1 84 ? -13.754 9.096 21.155 1.00 81.75 84 THR A N 1
ATOM 654 C CA . THR A 1 84 ? -12.586 8.244 21.378 1.00 81.75 84 THR A CA 1
ATOM 655 C C . THR A 1 84 ? -12.094 7.672 20.051 1.00 81.75 84 THR A C 1
ATOM 657 O O . THR A 1 84 ? -12.868 7.082 19.303 1.00 81.75 84 THR A O 1
ATOM 660 N N . LEU A 1 85 ? -10.815 7.875 19.734 1.00 85.62 85 LEU A N 1
ATOM 661 C CA . LEU A 1 85 ? -10.180 7.317 18.542 1.00 85.62 85 LEU A CA 1
ATOM 662 C C . LEU A 1 85 ? -9.657 5.917 18.823 1.00 85.62 85 LEU A C 1
ATOM 664 O O . LEU A 1 85 ? -9.082 5.663 19.882 1.00 85.62 85 LEU A O 1
ATOM 668 N N . VAL A 1 86 ? -9.763 5.045 17.828 1.00 87.00 86 VAL A N 1
ATOM 669 C CA . VAL A 1 86 ? -9.088 3.749 17.850 1.00 87.00 86 VAL A CA 1
ATOM 670 C C . VAL A 1 86 ? -7.633 3.956 17.436 1.00 87.00 86 VAL A C 1
ATOM 672 O O . VAL A 1 86 ? -7.350 4.447 16.344 1.00 87.00 86 VAL A O 1
ATOM 675 N N . GLY A 1 87 ? -6.695 3.609 18.310 1.00 85.44 87 GLY A N 1
ATOM 676 C CA . GLY A 1 87 ? -5.261 3.661 18.039 1.00 85.44 87 GLY A CA 1
ATOM 677 C C . GLY A 1 87 ? -4.600 2.315 18.287 1.00 85.44 87 GLY A C 1
ATOM 678 O O . GLY A 1 87 ? -5.140 1.474 18.996 1.00 85.44 87 GLY A O 1
ATOM 679 N N . LEU A 1 88 ? -3.406 2.120 17.734 1.00 84.31 88 LEU A N 1
ATOM 680 C CA . LEU A 1 88 ? -2.533 1.035 18.177 1.00 84.31 88 LEU A CA 1
ATOM 681 C C . LEU A 1 88 ? -2.173 1.226 19.651 1.00 84.31 88 LEU A C 1
ATOM 683 O O . LEU A 1 88 ? -2.007 2.369 20.096 1.00 84.31 88 LEU A O 1
ATOM 687 N N . LYS A 1 89 ? -2.043 0.123 20.394 1.00 81.81 89 LYS A N 1
ATOM 688 C CA . LYS A 1 89 ? -1.561 0.168 21.775 1.00 81.81 89 LYS A CA 1
ATOM 689 C C . LYS A 1 89 ? -0.159 0.787 21.818 1.00 81.81 89 LYS A C 1
ATOM 691 O O . LYS A 1 89 ? 0.716 0.428 21.028 1.00 81.81 89 LYS A O 1
ATOM 696 N N . THR A 1 90 ? 0.033 1.729 22.735 1.00 75.56 90 THR A N 1
ATOM 697 C CA . THR A 1 90 ? 1.325 2.374 22.986 1.00 75.56 90 THR A CA 1
ATOM 698 C C . THR A 1 90 ? 1.753 2.106 24.417 1.00 75.56 90 THR A C 1
ATOM 700 O O . THR A 1 90 ? 0.957 2.337 25.324 1.00 75.56 90 THR A O 1
ATOM 703 N N . ASP A 1 91 ? 3.005 1.718 24.621 1.00 73.12 91 ASP A N 1
ATOM 704 C CA . ASP A 1 91 ? 3.609 1.642 25.952 1.00 73.12 91 ASP A CA 1
ATOM 705 C C . ASP A 1 91 ? 4.546 2.856 26.103 1.00 73.12 91 ASP A C 1
ATOM 707 O O . ASP A 1 91 ? 5.352 3.144 25.214 1.00 73.12 91 ASP A O 1
ATOM 711 N N . ASP A 1 92 ? 4.365 3.649 27.163 1.00 69.25 92 ASP A N 1
ATOM 712 C CA . ASP A 1 92 ? 5.090 4.912 27.413 1.00 69.25 92 ASP A CA 1
ATOM 713 C C . ASP A 1 92 ? 5.050 5.925 26.250 1.00 69.25 92 ASP A C 1
ATOM 715 O O . ASP A 1 92 ? 6.014 6.639 25.962 1.00 69.25 92 ASP A O 1
ATOM 719 N N . GLY A 1 93 ? 3.922 5.976 25.532 1.00 65.69 93 GLY A N 1
ATOM 720 C CA . GLY A 1 93 ? 3.728 6.872 24.387 1.00 65.69 93 GLY A CA 1
ATOM 721 C C . GLY A 1 93 ? 4.481 6.456 23.118 1.00 65.69 93 GLY A C 1
ATOM 722 O O . GLY A 1 93 ? 4.409 7.162 22.111 1.00 65.69 93 GLY A O 1
ATOM 723 N N . LYS A 1 94 ? 5.169 5.307 23.125 1.00 66.31 94 LYS A N 1
ATOM 724 C CA . LYS A 1 94 ? 5.793 4.713 21.938 1.00 66.31 94 LYS A CA 1
ATOM 725 C C . LYS A 1 94 ? 4.891 3.629 21.363 1.00 66.31 94 LYS A C 1
ATOM 727 O O . LYS A 1 94 ? 4.330 2.812 22.087 1.00 66.31 94 LYS A O 1
ATOM 732 N N . ILE A 1 95 ? 4.753 3.619 20.040 1.00 66.19 95 ILE A N 1
ATOM 733 C CA . ILE A 1 95 ? 4.019 2.571 19.324 1.00 66.19 95 ILE A CA 1
ATOM 734 C C . ILE A 1 95 ? 4.845 1.289 19.422 1.00 66.19 95 ILE A C 1
ATOM 736 O O . ILE A 1 95 ? 5.896 1.187 18.791 1.00 66.19 95 ILE A O 1
ATOM 740 N N . THR A 1 96 ? 4.391 0.338 20.239 1.00 63.69 96 THR A N 1
ATOM 741 C CA . THR A 1 96 ? 5.100 -0.930 20.472 1.00 63.69 96 THR A CA 1
ATOM 742 C C . THR A 1 96 ? 4.769 -1.997 19.441 1.00 63.69 96 THR A C 1
ATOM 744 O O . THR A 1 96 ? 5.542 -2.930 19.257 1.00 63.69 96 THR A O 1
ATOM 747 N N . HIS A 1 97 ? 3.664 -1.828 18.714 1.00 66.44 97 HIS A N 1
ATOM 748 C CA . HIS A 1 97 ? 3.202 -2.766 17.699 1.00 66.44 97 HIS A CA 1
ATOM 749 C C . HIS A 1 97 ? 3.124 -2.041 16.359 1.00 66.44 97 HIS A C 1
ATOM 751 O O . HIS A 1 97 ? 2.254 -1.198 16.159 1.00 66.44 97 HIS A O 1
ATOM 757 N N . GLN A 1 98 ? 4.063 -2.332 15.463 1.00 70.25 98 GLN A N 1
ATOM 758 C CA . GLN A 1 98 ? 4.051 -1.824 14.093 1.00 70.25 98 GLN A CA 1
ATOM 759 C C . GLN A 1 98 ? 3.446 -2.885 13.176 1.00 70.25 98 GLN A C 1
ATOM 761 O O . GLN A 1 98 ? 3.670 -4.078 13.377 1.00 70.25 98 GLN A O 1
ATOM 766 N N . TYR A 1 99 ? 2.705 -2.451 12.162 1.00 72.56 99 TYR A N 1
ATOM 767 C CA . TYR A 1 99 ? 2.366 -3.330 11.048 1.00 72.56 99 TYR A CA 1
ATOM 768 C C . TYR A 1 99 ? 3.632 -3.511 10.226 1.00 72.56 99 TYR A C 1
ATOM 770 O O . TYR A 1 99 ? 4.215 -2.510 9.807 1.00 72.56 99 TYR A O 1
ATOM 778 N N . HIS A 1 100 ? 4.065 -4.741 10.009 1.00 69.75 100 HIS A N 1
ATOM 779 C CA . HIS A 1 100 ? 5.165 -5.042 9.099 1.00 69.75 100 HIS A CA 1
ATOM 780 C C . HIS A 1 100 ? 4.631 -5.809 7.891 1.00 69.75 100 HIS A C 1
ATOM 782 O O . HIS A 1 100 ? 3.461 -6.189 7.850 1.00 69.75 100 HIS A O 1
ATOM 788 N N . GLY A 1 101 ? 5.487 -6.014 6.897 1.00 84.25 101 GLY A N 1
ATOM 789 C CA . GLY A 1 101 ? 5.194 -6.929 5.802 1.00 84.25 101 GLY A CA 1
ATOM 790 C C . GLY A 1 101 ? 4.919 -6.279 4.455 1.00 84.25 101 GLY A C 1
ATOM 791 O O . GLY A 1 101 ? 4.738 -7.030 3.505 1.00 84.25 101 GLY A O 1
ATOM 792 N N . LEU A 1 102 ? 4.941 -4.940 4.311 1.00 93.50 102 LEU A N 1
ATOM 793 C CA . LEU A 1 102 ? 5.083 -4.367 2.966 1.00 93.50 102 LEU A CA 1
ATOM 794 C C . LEU A 1 102 ? 6.530 -4.558 2.528 1.00 93.50 102 LEU A C 1
ATOM 796 O O . LEU A 1 102 ? 7.417 -3.867 3.030 1.00 93.50 102 LEU A O 1
ATOM 800 N N . LYS A 1 103 ? 6.748 -5.439 1.559 1.00 95.88 103 LYS A N 1
ATOM 801 C CA . LYS A 1 103 ? 8.075 -5.794 1.070 1.00 95.88 103 LYS A CA 1
ATOM 802 C C . LYS A 1 103 ? 8.234 -5.451 -0.403 1.00 95.88 103 LYS A C 1
ATOM 804 O O . LYS A 1 103 ? 7.288 -5.581 -1.182 1.00 95.88 103 LYS A O 1
ATOM 809 N N . ASN A 1 104 ? 9.437 -5.020 -0.779 1.00 97.00 104 ASN A N 1
ATOM 810 C CA . ASN A 1 104 ? 9.834 -4.890 -2.177 1.00 97.00 104 ASN A CA 1
ATOM 811 C C . ASN A 1 104 ? 10.391 -6.216 -2.693 1.00 97.00 104 ASN A C 1
ATOM 813 O O . ASN A 1 104 ? 11.529 -6.552 -2.393 1.00 97.00 104 ASN A O 1
ATOM 817 N N . TYR A 1 105 ? 9.604 -6.947 -3.475 1.00 95.44 105 TYR A N 1
ATOM 818 C CA . TYR A 1 105 ? 10.049 -8.158 -4.175 1.00 95.44 105 TYR A CA 1
ATOM 819 C C . TYR A 1 105 ? 10.601 -7.855 -5.578 1.00 95.44 105 TYR A C 1
ATOM 821 O O . TYR A 1 105 ? 10.964 -8.766 -6.320 1.00 95.44 105 TYR A O 1
ATOM 829 N N . GLY A 1 106 ? 10.609 -6.581 -5.982 1.00 94.31 106 GLY A N 1
ATOM 830 C CA . GLY A 1 106 ? 11.185 -6.147 -7.247 1.00 94.31 106 GLY A CA 1
ATOM 831 C C . GLY A 1 106 ? 12.701 -6.001 -7.172 1.00 94.31 106 GLY A C 1
ATOM 832 O O . GLY A 1 106 ? 13.298 -5.890 -6.102 1.00 94.31 106 GLY A O 1
ATOM 833 N N . LEU A 1 107 ? 13.329 -5.949 -8.344 1.00 93.06 107 LEU A N 1
ATOM 834 C CA . LEU A 1 107 ? 14.784 -5.844 -8.477 1.00 93.06 107 LEU A CA 1
ATOM 835 C C . LEU A 1 107 ? 15.295 -4.401 -8.364 1.00 93.06 107 LEU A C 1
ATOM 837 O O . LEU A 1 107 ? 16.485 -4.180 -8.139 1.00 93.06 107 LEU A O 1
ATOM 841 N N . GLY A 1 108 ? 14.412 -3.410 -8.523 1.00 94.62 108 GLY A N 1
ATOM 842 C CA . GLY A 1 108 ? 14.742 -1.998 -8.342 1.00 94.62 108 GLY A CA 1
ATOM 843 C C . GLY A 1 108 ? 14.175 -1.393 -7.062 1.00 94.62 108 GLY A C 1
ATOM 844 O O . GLY A 1 108 ? 13.304 -1.979 -6.419 1.00 94.62 108 GLY A O 1
ATOM 845 N N . PRO A 1 109 ? 14.654 -0.203 -6.667 1.00 96.44 109 PRO A N 1
ATOM 846 C CA . PRO A 1 109 ? 14.165 0.473 -5.478 1.00 96.44 109 PRO A CA 1
ATOM 847 C C . PRO A 1 109 ? 12.821 1.164 -5.742 1.00 96.44 109 PRO A C 1
ATOM 849 O O . PRO A 1 109 ? 12.622 1.801 -6.777 1.00 96.44 109 PRO A O 1
ATOM 852 N N . ALA A 1 110 ? 11.923 1.091 -4.764 1.00 97.25 110 ALA A N 1
ATOM 853 C CA . ALA A 1 110 ? 10.677 1.842 -4.731 1.00 97.25 110 ALA A CA 1
ATOM 854 C C . ALA A 1 110 ? 10.872 3.153 -3.957 1.00 97.25 110 ALA A C 1
ATOM 856 O O . ALA A 1 110 ? 11.405 3.172 -2.847 1.00 97.25 110 ALA A O 1
ATOM 857 N N . ILE A 1 111 ? 10.436 4.268 -4.531 1.00 96.62 111 ILE A N 1
ATOM 858 C CA . ILE A 1 111 ? 10.664 5.623 -4.025 1.00 96.62 111 ILE A CA 1
ATOM 859 C C . ILE A 1 111 ? 9.313 6.281 -3.734 1.00 96.62 111 ILE A C 1
ATOM 861 O O . ILE A 1 111 ? 8.379 6.163 -4.521 1.00 96.62 111 ILE A O 1
ATOM 865 N N . HIS A 1 112 ? 9.214 7.021 -2.624 1.00 96.06 112 HIS A N 1
ATOM 866 C CA . HIS A 1 112 ? 7.986 7.728 -2.228 1.00 96.06 112 HIS A CA 1
ATOM 867 C C . HIS A 1 112 ? 6.767 6.803 -2.117 1.00 96.06 112 HIS A C 1
ATOM 869 O O . HIS A 1 112 ? 5.670 7.127 -2.566 1.00 96.06 112 HIS A O 1
ATOM 875 N N . THR A 1 113 ? 6.979 5.653 -1.490 1.00 96.00 113 THR A N 1
ATOM 876 C CA . THR A 1 113 ? 5.962 4.634 -1.276 1.00 96.00 113 THR A CA 1
ATOM 877 C C . THR A 1 113 ? 4.844 5.154 -0.378 1.00 96.00 113 THR A C 1
ATOM 879 O O . THR A 1 113 ? 5.071 5.621 0.745 1.00 96.00 113 THR A O 1
ATOM 882 N N . GLN A 1 114 ? 3.621 5.046 -0.878 1.00 95.50 114 GLN A N 1
ATOM 883 C CA . GLN A 1 114 ? 2.390 5.419 -0.202 1.00 95.50 114 GLN A CA 1
ATOM 884 C C . GLN A 1 114 ? 1.376 4.296 -0.318 1.00 95.50 114 GLN A C 1
ATOM 886 O O . GLN A 1 114 ? 1.323 3.576 -1.312 1.00 95.50 114 GLN A O 1
ATOM 891 N N . ILE A 1 115 ? 0.539 4.190 0.700 1.00 94.62 115 ILE A N 1
ATOM 892 C CA . ILE A 1 115 ? -0.481 3.164 0.806 1.00 94.62 115 ILE A CA 1
ATOM 893 C C . ILE A 1 115 ? -1.821 3.825 1.004 1.00 94.62 115 ILE A C 1
ATOM 895 O O . ILE A 1 115 ? -1.969 4.634 1.910 1.00 94.62 115 ILE A O 1
ATOM 899 N N . THR A 1 116 ? -2.808 3.443 0.209 1.00 95.81 116 THR A N 1
ATOM 900 C CA . THR A 1 116 ? -4.175 3.936 0.325 1.00 95.81 116 THR A CA 1
ATOM 901 C C . THR A 1 116 ? -5.115 2.778 0.590 1.00 95.81 116 THR A C 1
ATOM 903 O O . THR A 1 116 ? -5.228 1.864 -0.222 1.00 95.81 116 THR A O 1
ATOM 906 N N . TRP A 1 117 ? -5.817 2.827 1.716 1.00 95.19 117 TRP A N 1
ATOM 907 C CA . TRP A 1 117 ? -6.824 1.828 2.053 1.00 95.19 117 TRP A CA 1
ATOM 908 C C . TRP A 1 117 ? -8.169 2.207 1.440 1.00 95.19 117 TRP A C 1
ATOM 910 O O . TRP A 1 117 ? -8.710 3.267 1.759 1.00 95.19 117 TRP A O 1
ATOM 920 N N . ILE A 1 118 ? -8.715 1.346 0.582 1.00 95.38 118 ILE A N 1
ATOM 921 C CA . ILE A 1 118 ? -9.970 1.598 -0.128 1.00 95.38 118 ILE A CA 1
ATOM 922 C C . ILE A 1 118 ? -10.997 0.546 0.319 1.00 95.38 118 ILE A C 1
ATOM 924 O O . ILE A 1 118 ? -11.000 -0.577 -0.195 1.00 95.38 118 ILE A O 1
ATOM 928 N N . PRO A 1 119 ? -11.840 0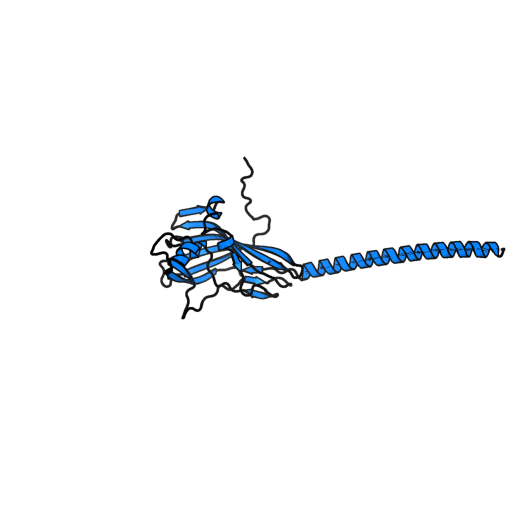.859 1.323 1.00 96.50 119 PRO A N 1
ATOM 929 C CA . PRO A 1 119 ? -12.870 -0.061 1.785 1.00 96.50 119 PRO A CA 1
ATOM 930 C C . PRO A 1 119 ? -13.981 -0.173 0.738 1.00 96.50 119 PRO A C 1
ATOM 932 O O . PRO A 1 119 ? -14.440 0.835 0.209 1.00 96.50 119 PRO A O 1
ATOM 935 N N . GLN A 1 120 ? -14.438 -1.394 0.469 1.00 95.94 120 GLN A N 1
ATOM 936 C CA . GLN A 1 120 ? -15.541 -1.664 -0.459 1.00 95.94 120 GLN A CA 1
ATOM 937 C C . GLN A 1 120 ? -16.804 -2.106 0.271 1.00 95.94 120 GLN A C 1
ATOM 939 O O . GLN A 1 120 ? -17.897 -1.691 -0.097 1.00 95.94 120 GLN A O 1
ATOM 944 N N . ILE A 1 121 ? -16.670 -2.936 1.305 1.00 97.31 121 ILE A N 1
ATOM 945 C CA . ILE A 1 121 ? -17.797 -3.427 2.100 1.00 97.31 121 ILE A CA 1
ATOM 946 C C . ILE A 1 121 ? -17.429 -3.299 3.576 1.00 97.31 121 ILE A C 1
ATOM 948 O O . ILE A 1 121 ? -16.315 -3.637 3.985 1.00 97.31 121 ILE A O 1
ATOM 952 N N . VAL A 1 122 ? -18.358 -2.781 4.373 1.00 97.38 122 VAL A N 1
ATOM 953 C CA . VAL A 1 122 ? -18.204 -2.600 5.818 1.00 97.38 122 VAL A CA 1
ATOM 954 C C . VAL A 1 122 ? -19.343 -3.323 6.520 1.00 97.38 122 VAL A C 1
ATOM 956 O O . VAL A 1 122 ? -20.504 -3.149 6.154 1.00 97.38 122 VAL A O 1
ATOM 959 N N . TRP A 1 123 ? -19.002 -4.108 7.537 1.00 97.75 123 TRP A N 1
ATOM 960 C CA . TRP A 1 123 ? -19.949 -4.799 8.396 1.00 97.75 123 TRP A CA 1
ATOM 961 C C . TRP A 1 123 ? -20.045 -4.095 9.739 1.00 97.75 123 TRP A C 1
ATOM 963 O O . TRP A 1 123 ? -19.029 -3.748 10.346 1.00 97.75 123 TRP A O 1
ATOM 973 N N . VAL A 1 124 ? -21.277 -3.930 10.204 1.00 94.19 124 VAL A N 1
ATOM 974 C CA . VAL A 1 124 ? -21.630 -3.430 11.527 1.00 94.19 124 VAL A CA 1
ATOM 975 C C . VAL A 1 124 ? -22.497 -4.494 12.194 1.00 94.19 124 VAL A C 1
ATOM 977 O O . VAL A 1 124 ? -23.668 -4.663 11.860 1.00 94.19 124 VAL A O 1
ATOM 980 N N . GLY A 1 125 ? -21.900 -5.271 13.099 1.00 90.25 125 GLY A N 1
ATOM 981 C CA . GLY A 1 125 ? -22.544 -6.475 13.628 1.00 90.25 125 GLY A CA 1
ATOM 982 C C . GLY A 1 125 ? -22.778 -7.508 12.520 1.00 90.25 125 GLY A C 1
ATOM 983 O O . GLY A 1 125 ? -21.819 -7.980 11.907 1.00 90.25 125 GLY A O 1
ATOM 984 N N . THR A 1 126 ? -24.044 -7.854 12.276 1.00 91.00 126 THR A N 1
ATOM 985 C CA . THR A 1 126 ? -24.480 -8.794 11.226 1.00 91.00 126 THR A CA 1
ATOM 986 C C . THR A 1 126 ? -24.855 -8.114 9.911 1.00 91.00 126 THR A C 1
ATOM 988 O O . THR A 1 126 ? -25.028 -8.795 8.904 1.00 91.00 126 THR A O 1
ATOM 991 N N . GLU A 1 127 ? -25.005 -6.790 9.908 1.00 96.06 127 GLU A N 1
ATOM 992 C CA . GLU A 1 127 ? -25.385 -6.028 8.720 1.00 96.06 127 GLU A CA 1
ATOM 993 C C . GLU A 1 127 ? -24.145 -5.592 7.943 1.00 96.06 127 GLU A C 1
ATOM 995 O O . GLU A 1 127 ? -23.094 -5.329 8.527 1.00 96.06 127 GLU A O 1
ATOM 1000 N N . SER A 1 128 ? -24.268 -5.484 6.621 1.00 96.12 128 SER A N 1
ATOM 1001 C CA . SER A 1 128 ? -23.197 -4.999 5.752 1.00 96.12 128 SER A CA 1
ATOM 1002 C C . SER A 1 128 ? -23.711 -3.986 4.749 1.00 96.12 128 SER A C 1
ATOM 1004 O O . SER A 1 128 ? -24.813 -4.141 4.228 1.00 96.12 128 SER A O 1
ATOM 1006 N N . PHE A 1 129 ? -22.883 -3.004 4.413 1.00 95.88 129 PHE A N 1
ATOM 1007 C CA . PHE A 1 129 ? -23.165 -2.056 3.342 1.00 95.88 129 PHE A CA 1
ATOM 1008 C C . PHE A 1 129 ? -21.946 -1.866 2.442 1.00 95.88 129 PHE A C 1
ATOM 1010 O O . PHE A 1 129 ? -20.799 -1.924 2.895 1.00 95.88 129 PHE A O 1
ATOM 1017 N N . ARG A 1 130 ? -22.210 -1.617 1.157 1.00 96.62 130 ARG A N 1
ATOM 1018 C CA . ARG A 1 130 ? -21.188 -1.254 0.173 1.00 96.62 130 ARG A CA 1
ATOM 1019 C C . ARG A 1 130 ? -20.837 0.229 0.316 1.00 96.62 130 ARG A C 1
ATOM 1021 O O . ARG A 1 130 ? -21.699 1.055 0.619 1.00 96.62 130 ARG A O 1
ATOM 1028 N N . ILE A 1 131 ? -19.563 0.553 0.139 1.00 94.44 131 ILE A N 1
ATOM 1029 C CA . ILE A 1 131 ? -19.070 1.925 0.050 1.00 94.44 131 ILE A CA 1
ATOM 1030 C C . ILE A 1 131 ? -19.284 2.398 -1.386 1.00 94.44 131 ILE A C 1
ATOM 1032 O O . ILE A 1 131 ? -18.632 1.908 -2.305 1.00 94.44 131 ILE A O 1
ATOM 1036 N N . ASP A 1 132 ? -20.230 3.314 -1.559 1.00 92.00 132 ASP A N 1
ATOM 1037 C CA . ASP A 1 132 ? -20.502 4.015 -2.812 1.00 92.00 132 ASP A CA 1
ATOM 1038 C C . ASP A 1 132 ? -19.699 5.328 -2.893 1.00 92.00 132 ASP A C 1
ATOM 1040 O O . ASP A 1 132 ? -19.015 5.734 -1.946 1.00 92.00 132 ASP A O 1
ATOM 1044 N N . GLU A 1 133 ? -19.782 6.023 -4.028 1.00 89.31 133 GLU A N 1
ATOM 1045 C CA . GLU A 1 133 ? -19.075 7.292 -4.243 1.00 89.31 133 GLU A CA 1
ATOM 1046 C C . GLU A 1 133 ? -19.476 8.370 -3.232 1.00 89.31 133 GLU A C 1
ATOM 1048 O O . GLU A 1 133 ? -18.641 9.139 -2.745 1.00 89.31 133 GLU A O 1
ATOM 1053 N N . LYS A 1 134 ? -20.753 8.380 -2.833 1.00 91.56 134 LYS A N 1
ATOM 1054 C CA . LYS A 1 134 ? -21.253 9.283 -1.799 1.00 91.56 134 LYS A CA 1
ATOM 1055 C C . LYS A 1 134 ? -20.558 9.019 -0.465 1.00 91.56 134 LYS A C 1
ATOM 1057 O O . LYS A 1 134 ? -20.085 9.966 0.165 1.00 91.56 134 LYS A O 1
ATOM 1062 N N . LYS A 1 135 ? -20.426 7.760 -0.043 1.00 91.25 135 LYS A N 1
ATOM 1063 C CA . LYS A 1 135 ? -19.704 7.375 1.177 1.00 91.25 135 LYS A CA 1
ATOM 1064 C C . LYS A 1 135 ? -18.217 7.681 1.076 1.00 91.25 135 LYS A C 1
ATOM 1066 O O . LYS A 1 135 ? -17.652 8.110 2.076 1.00 91.25 135 LYS A O 1
ATOM 1071 N N . LEU A 1 136 ? -17.588 7.556 -0.095 1.00 89.56 136 LEU A N 1
ATOM 1072 C CA . LEU A 1 136 ? -16.183 7.951 -0.289 1.00 89.56 136 LEU A CA 1
ATOM 1073 C C . LEU A 1 136 ? -15.931 9.445 -0.015 1.00 89.56 136 LEU A C 1
ATOM 1075 O O . LEU A 1 136 ? -14.805 9.819 0.317 1.00 89.56 136 LEU A O 1
ATOM 1079 N N . SER A 1 137 ? -16.959 10.297 -0.083 1.00 88.31 137 SER A N 1
ATOM 1080 C CA . SER A 1 137 ? -16.856 11.710 0.313 1.00 88.31 137 SER A CA 1
ATOM 1081 C C . SER A 1 137 ? -16.882 11.937 1.836 1.00 88.31 137 SER A C 1
ATOM 1083 O O . SER A 1 137 ? -16.427 12.981 2.317 1.00 88.31 137 SER A O 1
ATOM 1085 N N . GLU A 1 138 ? -17.351 10.961 2.625 1.00 89.50 138 GLU A N 1
ATOM 1086 C CA . GLU A 1 138 ? -17.369 11.041 4.088 1.00 89.50 138 GLU A CA 1
ATOM 1087 C C . GLU A 1 138 ? -15.944 10.998 4.653 1.00 89.50 138 GLU A C 1
ATOM 1089 O O . GLU A 1 138 ? -15.109 10.195 4.236 1.00 89.50 138 GLU A O 1
ATOM 1094 N N . GLN A 1 139 ? -15.656 11.801 5.684 1.00 87.19 139 GLN A N 1
ATOM 1095 C CA . GLN A 1 139 ? -14.287 11.930 6.205 1.00 87.19 139 GLN A CA 1
ATOM 1096 C C . GLN A 1 139 ? -13.639 10.606 6.653 1.00 87.19 139 GLN A C 1
ATOM 1098 O O . GLN A 1 139 ? -12.419 10.484 6.640 1.00 87.19 139 GLN A O 1
ATOM 1103 N N . LYS A 1 140 ? -14.426 9.608 7.067 1.00 89.19 140 LYS A N 1
ATOM 1104 C CA . LYS A 1 140 ? -13.899 8.293 7.462 1.00 89.19 140 LYS A CA 1
ATOM 1105 C C . LYS A 1 140 ? -13.435 7.442 6.273 1.00 89.19 140 LYS A C 1
ATOM 1107 O O . LYS A 1 140 ? -12.476 6.691 6.420 1.00 89.19 140 LYS A O 1
ATOM 1112 N N . TYR A 1 141 ? -14.060 7.580 5.104 1.00 92.31 141 TYR A N 1
ATOM 1113 C CA . TYR A 1 141 ? -13.761 6.780 3.906 1.00 92.31 141 TYR A CA 1
ATOM 1114 C C . TYR A 1 141 ? -12.972 7.549 2.845 1.00 92.31 141 TYR A C 1
ATOM 1116 O O . TYR A 1 141 ? -12.440 6.948 1.916 1.00 92.31 141 TYR A O 1
ATOM 1124 N N . ARG A 1 142 ? -12.844 8.866 3.015 1.00 90.69 142 ARG A N 1
ATOM 1125 C CA . ARG A 1 142 ? -12.055 9.744 2.159 1.00 90.69 142 ARG A CA 1
ATOM 1126 C C . ARG A 1 142 ? -10.645 9.216 1.911 1.00 90.69 142 ARG A C 1
ATOM 1128 O O . ARG A 1 142 ? -9.925 8.850 2.845 1.00 90.69 142 ARG A O 1
ATOM 1135 N N . ARG A 1 143 ? -10.259 9.210 0.632 1.00 93.50 143 ARG A N 1
ATOM 1136 C CA . ARG A 1 143 ? -8.998 8.641 0.140 1.00 93.50 143 ARG A CA 1
ATOM 1137 C C . ARG A 1 143 ? -7.782 9.262 0.823 1.00 93.50 143 ARG A C 1
ATOM 1139 O O . ARG A 1 143 ? -6.974 8.542 1.387 1.00 93.50 143 ARG A O 1
ATOM 1146 N N . ASP A 1 144 ? -7.710 10.589 0.851 1.00 92.19 144 ASP A N 1
ATOM 1147 C CA . ASP A 1 144 ? -6.603 11.362 1.425 1.00 92.19 144 ASP A CA 1
ATOM 1148 C C . ASP A 1 144 ? -6.355 11.067 2.910 1.00 92.19 144 ASP A C 1
ATOM 1150 O O . ASP A 1 144 ? -5.214 11.059 3.365 1.00 92.19 144 ASP A O 1
ATOM 1154 N N . LEU A 1 145 ? -7.413 10.776 3.669 1.00 90.94 145 LEU A N 1
ATOM 1155 C CA . LEU A 1 145 ? -7.311 10.437 5.089 1.00 90.94 145 LEU A CA 1
ATOM 1156 C C . LEU A 1 145 ? -6.934 8.970 5.333 1.00 90.94 145 LEU A C 1
ATOM 1158 O O . LEU A 1 145 ? -6.429 8.650 6.413 1.00 90.94 145 LEU A O 1
ATOM 1162 N N . ASN A 1 146 ? -7.163 8.110 4.341 1.00 93.56 146 ASN A N 1
ATOM 1163 C CA . ASN A 1 146 ? -6.781 6.700 4.326 1.00 93.56 146 ASN A CA 1
ATOM 1164 C C . ASN A 1 146 ? -5.465 6.439 3.573 1.00 93.56 146 ASN A C 1
ATOM 1166 O O . ASN A 1 146 ? -5.029 5.289 3.514 1.00 93.56 146 ASN A O 1
ATOM 1170 N N . THR A 1 147 ? -4.819 7.480 3.038 1.00 94.31 147 THR A N 1
ATOM 1171 C CA . THR A 1 147 ? -3.472 7.404 2.472 1.00 94.31 147 THR A CA 1
ATOM 1172 C C . THR A 1 147 ? -2.421 7.628 3.561 1.00 94.31 147 THR A C 1
ATOM 1174 O O . THR A 1 147 ? -2.436 8.631 4.276 1.00 94.31 147 THR A O 1
ATOM 1177 N N . ILE A 1 148 ? -1.493 6.685 3.701 1.00 91.44 148 ILE A N 1
ATOM 1178 C CA . ILE A 1 148 ? -0.448 6.662 4.725 1.00 91.44 148 ILE A CA 1
ATOM 1179 C C . ILE A 1 148 ? 0.900 6.428 4.025 1.00 91.44 148 ILE A C 1
ATOM 1181 O O . ILE A 1 148 ? 1.007 5.512 3.205 1.00 91.44 148 ILE A O 1
ATOM 1185 N N . PRO A 1 149 ? 1.939 7.235 4.305 1.00 91.25 149 PRO A N 1
ATOM 1186 C CA . PRO A 1 149 ? 3.273 6.958 3.790 1.00 91.25 149 PRO A CA 1
ATOM 1187 C C . PRO A 1 149 ? 3.855 5.707 4.458 1.00 91.25 149 PRO A C 1
ATOM 1189 O O . PRO A 1 149 ? 3.672 5.493 5.658 1.00 91.25 149 PRO A O 1
ATOM 1192 N N . ALA A 1 150 ? 4.588 4.907 3.689 1.00 91.31 150 ALA A N 1
ATOM 1193 C CA . ALA A 1 150 ? 5.383 3.820 4.246 1.00 91.31 150 ALA A CA 1
ATOM 1194 C C . ALA A 1 150 ? 6.562 4.367 5.069 1.00 91.31 150 ALA A C 1
ATOM 1196 O O . ALA A 1 150 ? 7.057 5.466 4.797 1.00 91.31 150 ALA A O 1
ATOM 1197 N N . SER A 1 151 ? 7.012 3.611 6.073 1.00 90.69 151 SER A N 1
ATOM 1198 C CA . SER A 1 151 ? 8.191 3.942 6.878 1.00 90.69 151 SER A CA 1
ATOM 1199 C C . SER A 1 151 ? 9.189 2.774 6.881 1.00 90.69 151 SER A C 1
ATOM 1201 O O . SER A 1 151 ? 8.933 1.776 7.545 1.00 90.69 151 SER A O 1
ATOM 1203 N N . PRO A 1 152 ? 10.339 2.877 6.194 1.00 93.38 152 PRO A N 1
ATOM 1204 C CA . PRO A 1 152 ? 10.744 3.995 5.345 1.00 93.38 152 PRO A CA 1
ATOM 1205 C C . PRO A 1 152 ? 9.878 4.114 4.081 1.00 93.38 152 PRO A C 1
ATOM 1207 O O . PRO A 1 152 ? 9.288 3.146 3.610 1.00 93.38 152 PRO A O 1
ATOM 1210 N N . SER A 1 153 ? 9.818 5.319 3.511 1.00 93.56 153 SER A N 1
ATOM 1211 C CA . SER A 1 153 ? 9.096 5.590 2.257 1.00 93.56 153 SER A CA 1
ATOM 1212 C C . SER A 1 153 ? 9.895 5.193 1.013 1.00 93.56 153 SER A C 1
ATOM 1214 O O . SER A 1 153 ? 9.354 5.159 -0.093 1.00 93.56 153 SER A O 1
ATOM 1216 N N . HIS A 1 154 ? 11.182 4.900 1.182 1.00 96.19 154 HIS A N 1
ATOM 1217 C CA . HIS A 1 154 ? 12.079 4.417 0.144 1.00 96.19 154 HIS A CA 1
ATOM 1218 C C . HIS A 1 154 ? 12.503 2.998 0.508 1.00 96.19 154 HIS A C 1
ATOM 1220 O O . HIS A 1 154 ? 13.034 2.783 1.598 1.00 96.19 154 HIS A O 1
ATOM 1226 N N . LEU A 1 155 ? 12.248 2.052 -0.387 1.00 96.19 155 LEU A N 1
ATOM 1227 C CA . LEU A 1 155 ? 12.482 0.633 -0.164 1.00 96.19 155 LEU A CA 1
ATOM 1228 C C . LEU A 1 155 ? 13.420 0.099 -1.234 1.00 96.19 155 LEU A C 1
ATOM 1230 O O . LEU A 1 155 ? 13.073 0.050 -2.414 1.00 96.19 155 LEU A O 1
ATOM 1234 N N . LEU A 1 156 ? 14.614 -0.307 -0.816 1.00 96.56 156 LEU A N 1
ATOM 1235 C CA . LEU A 1 156 ? 15.518 -1.086 -1.653 1.00 96.56 156 LEU A CA 1
ATOM 1236 C C . LEU A 1 156 ? 14.914 -2.474 -1.944 1.00 96.56 156 LEU A C 1
ATOM 1238 O O . LEU A 1 156 ? 13.953 -2.869 -1.279 1.00 96.56 156 LEU A O 1
ATOM 1242 N N . PRO A 1 157 ? 15.442 -3.213 -2.933 1.00 96.25 157 PRO A N 1
ATOM 1243 C CA . PRO A 1 157 ? 15.071 -4.611 -3.140 1.00 96.25 157 PRO A CA 1
ATOM 1244 C C . PRO A 1 157 ? 15.167 -5.415 -1.840 1.00 96.25 157 PRO A C 1
ATOM 1246 O O . PRO A 1 157 ? 16.105 -5.228 -1.064 1.00 96.25 157 PRO A O 1
ATOM 1249 N N . GLU A 1 158 ? 14.182 -6.277 -1.601 1.00 95.31 158 GLU A N 1
ATOM 1250 C CA . GLU A 1 158 ? 14.011 -7.111 -0.404 1.00 95.31 158 GLU A CA 1
ATOM 1251 C C . GLU A 1 158 ? 13.814 -6.353 0.919 1.00 95.31 158 GLU A C 1
ATOM 1253 O O . GLU A 1 158 ? 13.665 -6.978 1.970 1.00 95.31 158 GLU A O 1
ATOM 1258 N N . GLN A 1 159 ? 13.769 -5.020 0.895 1.00 96.00 159 GLN A N 1
ATOM 1259 C CA . GLN A 1 159 ? 13.530 -4.221 2.088 1.00 96.00 159 GLN A CA 1
ATOM 1260 C C . GLN A 1 159 ? 12.041 -4.182 2.441 1.00 96.00 159 GLN A C 1
ATOM 1262 O O . GLN A 1 159 ? 11.169 -4.138 1.568 1.00 96.00 159 GLN A O 1
ATOM 1267 N N . GLU A 1 160 ? 11.768 -4.127 3.742 1.00 94.94 160 GLU A N 1
ATOM 1268 C CA . GLU A 1 160 ? 10.425 -3.992 4.291 1.00 94.94 160 GLU A CA 1
ATOM 1269 C C . GLU A 1 160 ? 10.171 -2.594 4.858 1.00 94.94 160 GLU A C 1
ATOM 1271 O O . GLU A 1 160 ? 11.058 -1.955 5.433 1.00 94.94 160 GLU A O 1
ATOM 1276 N N . ALA A 1 161 ? 8.930 -2.134 4.713 1.00 92.75 161 ALA A N 1
ATOM 1277 C CA . ALA A 1 161 ? 8.401 -0.989 5.433 1.00 92.75 161 ALA A CA 1
ATOM 1278 C C . ALA A 1 161 ? 7.460 -1.427 6.547 1.00 92.75 161 ALA A C 1
ATOM 1280 O O . ALA A 1 161 ? 6.757 -2.438 6.460 1.00 92.75 161 ALA A O 1
ATOM 1281 N N . THR A 1 162 ? 7.392 -0.571 7.558 1.00 87.38 162 THR A N 1
ATOM 1282 C CA . THR A 1 162 ? 6.406 -0.647 8.616 1.00 87.38 162 THR A CA 1
ATOM 1283 C C . THR A 1 162 ? 5.406 0.499 8.546 1.00 87.38 162 THR A C 1
ATOM 1285 O O . THR A 1 162 ? 5.638 1.556 7.944 1.00 87.38 162 THR A O 1
ATOM 1288 N N . PHE A 1 163 ? 4.262 0.281 9.191 1.00 82.12 163 PHE A N 1
ATOM 1289 C CA . PHE A 1 163 ? 3.194 1.261 9.323 1.00 82.12 163 PHE A CA 1
ATOM 1290 C C . PHE A 1 163 ? 2.835 1.434 10.787 1.00 82.12 163 PHE A C 1
ATOM 1292 O O . PHE A 1 163 ? 2.810 0.495 11.581 1.00 82.12 163 PHE A O 1
ATOM 1299 N N . PHE A 1 164 ? 2.525 2.675 11.130 1.00 76.19 164 PHE A N 1
ATOM 1300 C CA . PHE A 1 164 ? 2.299 3.110 12.504 1.00 76.19 164 PHE A CA 1
ATOM 1301 C C . PHE A 1 164 ? 0.872 3.620 12.726 1.00 76.19 164 PHE A C 1
ATOM 1303 O O . PHE A 1 164 ? 0.519 4.032 13.829 1.00 76.19 164 PHE A O 1
ATOM 1310 N N . ARG A 1 165 ? 0.032 3.625 11.684 1.00 82.56 165 ARG A N 1
ATOM 1311 C CA . ARG A 1 165 ? -1.305 4.214 11.737 1.00 82.56 165 ARG A CA 1
ATOM 1312 C C . ARG A 1 165 ? -2.357 3.274 11.158 1.00 82.56 165 ARG A C 1
ATOM 1314 O O . ARG A 1 165 ? -2.191 2.730 10.076 1.00 82.56 165 ARG A O 1
ATOM 1321 N N . ILE A 1 166 ? -3.451 3.139 11.902 1.00 88.62 166 ILE A N 1
ATOM 1322 C CA . ILE A 1 166 ? -4.680 2.463 11.479 1.00 88.62 166 ILE A CA 1
ATOM 1323 C C . ILE A 1 166 ? -5.404 3.335 10.432 1.00 88.62 166 ILE A C 1
ATOM 1325 O O . ILE A 1 166 ? -5.430 4.559 10.604 1.00 88.62 166 ILE A O 1
ATOM 1329 N N . PRO A 1 167 ? -6.032 2.752 9.392 1.00 90.81 167 PRO A N 1
ATOM 1330 C CA . PRO A 1 167 ? -6.826 3.501 8.416 1.00 90.81 167 PRO A CA 1
ATOM 1331 C C . PRO A 1 167 ? -7.914 4.355 9.071 1.00 90.81 167 PRO A C 1
ATOM 1333 O O . PRO A 1 167 ? -8.492 3.977 10.094 1.00 90.81 167 PRO A O 1
ATOM 1336 N N . ALA A 1 168 ? -8.234 5.503 8.474 1.00 92.00 168 ALA A N 1
ATOM 1337 C CA . ALA A 1 168 ? -9.174 6.460 9.047 1.00 92.00 168 ALA A CA 1
ATOM 1338 C C . ALA A 1 168 ? -10.565 5.861 9.300 1.00 92.00 168 ALA A C 1
ATOM 1340 O O . ALA A 1 168 ? -11.185 6.227 10.297 1.00 92.00 168 ALA A O 1
ATOM 1341 N N . PHE A 1 169 ? -11.032 4.922 8.471 1.00 92.94 169 PHE A N 1
ATOM 1342 C CA . PHE A 1 169 ? -12.349 4.302 8.662 1.00 92.94 169 PHE A CA 1
ATOM 1343 C C . PHE A 1 169 ? -12.456 3.452 9.930 1.00 92.94 169 PHE A C 1
ATOM 1345 O O . PHE A 1 169 ? -13.551 3.343 10.468 1.00 92.94 169 PHE A O 1
ATOM 1352 N N . ILE A 1 170 ? -11.343 2.905 10.433 1.00 93.69 170 ILE A N 1
ATOM 1353 C CA . ILE A 1 170 ? -11.308 2.232 11.738 1.00 93.69 170 ILE A CA 1
ATOM 1354 C C . ILE A 1 170 ? -10.924 3.211 12.846 1.00 93.69 170 ILE A C 1
ATOM 1356 O O . ILE A 1 170 ? -11.537 3.219 13.908 1.00 93.69 170 ILE A O 1
ATOM 1360 N N . GLN A 1 171 ? -9.933 4.076 12.604 1.00 91.44 171 GLN A N 1
ATOM 1361 C CA . GLN A 1 171 ? -9.477 5.064 13.587 1.00 91.44 171 GLN A CA 1
ATOM 1362 C C . GLN A 1 171 ? -10.633 5.951 14.082 1.00 91.44 171 GLN A C 1
ATOM 1364 O O . GLN A 1 171 ? -10.658 6.353 15.246 1.00 91.44 171 GLN A O 1
ATOM 1369 N N . ARG A 1 172 ? -11.573 6.263 13.183 1.00 90.38 172 ARG A N 1
ATOM 1370 C CA . ARG A 1 172 ? -12.742 7.117 13.412 1.00 90.38 172 ARG A CA 1
ATOM 1371 C C . ARG A 1 172 ? -14.038 6.329 13.625 1.00 90.38 172 ARG A C 1
ATOM 1373 O O . ARG A 1 172 ? -15.114 6.910 13.508 1.00 90.38 172 ARG A O 1
ATOM 1380 N N . ASP A 1 173 ? -13.963 5.036 13.938 1.00 90.06 173 ASP A N 1
ATOM 1381 C CA . ASP A 1 173 ? -15.133 4.276 14.384 1.00 90.06 173 ASP A CA 1
ATOM 1382 C C . ASP A 1 173 ? -15.464 4.607 15.849 1.00 90.06 173 ASP A C 1
ATOM 1384 O O . ASP A 1 173 ? -15.199 3.834 16.768 1.00 90.06 173 ASP A O 1
ATOM 1388 N N . TYR A 1 174 ? -16.010 5.806 16.075 1.00 86.06 174 TYR A N 1
ATOM 1389 C CA . TYR A 1 174 ? -16.303 6.324 17.417 1.00 86.06 174 TYR A CA 1
ATOM 1390 C C . TYR A 1 174 ? -17.287 5.438 18.191 1.00 86.06 174 TYR A C 1
ATOM 1392 O O . TYR A 1 174 ? -17.191 5.310 19.414 1.00 86.06 174 TYR A O 1
ATOM 1400 N N . GLU A 1 175 ? -18.226 4.818 17.474 1.00 87.19 175 GLU A N 1
ATOM 1401 C CA . GLU A 1 175 ? -19.233 3.932 18.056 1.00 87.19 175 GLU A CA 1
ATOM 1402 C C . GLU A 1 175 ? -18.698 2.522 18.318 1.00 87.19 175 GLU A C 1
ATOM 1404 O O . GLU A 1 175 ? -19.329 1.791 19.079 1.00 87.19 175 GLU A O 1
ATOM 1409 N N . ARG A 1 176 ? -17.531 2.162 17.756 1.00 91.44 176 ARG A N 1
ATOM 1410 C CA . ARG A 1 176 ? -16.883 0.848 17.913 1.00 91.44 176 ARG A CA 1
ATOM 1411 C C . ARG A 1 176 ? -17.813 -0.288 17.490 1.00 91.44 176 ARG A C 1
ATOM 1413 O O . ARG A 1 176 ? -18.027 -1.253 18.222 1.00 91.44 176 ARG A O 1
ATOM 1420 N N . LYS A 1 177 ? -18.413 -0.126 16.314 1.00 93.06 177 LYS A N 1
ATOM 1421 C CA . LYS A 1 177 ? -19.452 -1.013 15.780 1.00 93.06 177 LYS A CA 1
ATOM 1422 C C . LYS A 1 177 ? -19.020 -1.768 14.535 1.00 93.06 177 LYS A C 1
ATOM 1424 O O . LYS A 1 177 ? -19.658 -2.764 14.194 1.00 93.06 177 LYS A O 1
ATOM 1429 N N . ILE A 1 178 ? -17.977 -1.307 13.849 1.00 95.38 178 ILE A N 1
ATOM 1430 C CA . ILE A 1 178 ? -17.420 -2.030 12.714 1.00 95.38 178 ILE A CA 1
ATOM 1431 C C . ILE A 1 178 ? -16.879 -3.356 13.243 1.00 95.38 178 ILE A C 1
ATOM 1433 O O . ILE A 1 178 ? -16.111 -3.359 14.199 1.00 95.38 178 ILE A O 1
ATOM 1437 N N . THR A 1 179 ? -17.296 -4.468 12.643 1.00 96.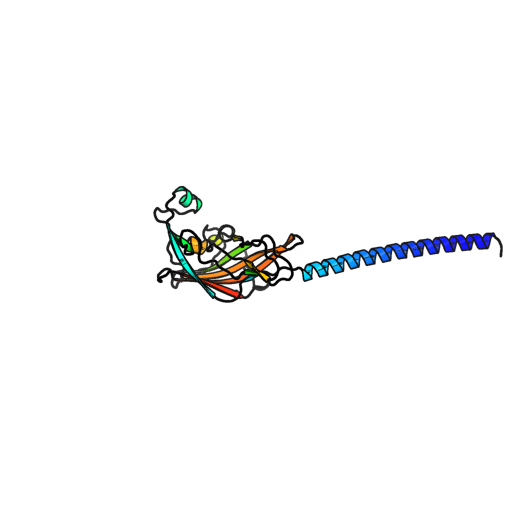88 179 THR A N 1
ATOM 1438 C CA . THR A 1 179 ? -16.832 -5.829 12.979 1.00 96.88 179 THR A CA 1
ATOM 1439 C C . THR A 1 179 ? -15.921 -6.395 11.897 1.00 96.88 179 THR A C 1
ATOM 1441 O O . THR A 1 179 ? -15.007 -7.172 12.178 1.00 96.88 179 THR A O 1
ATOM 1444 N N . ARG A 1 180 ? -16.164 -5.996 10.644 1.00 97.25 180 ARG A N 1
ATOM 1445 C CA . ARG A 1 180 ? -15.378 -6.404 9.484 1.00 97.25 180 ARG A CA 1
ATOM 1446 C C . ARG A 1 180 ? -15.336 -5.300 8.435 1.00 97.25 180 ARG A C 1
ATOM 1448 O O . ARG A 1 180 ? -16.314 -4.586 8.230 1.00 97.25 180 ARG A O 1
ATOM 1455 N N . VAL A 1 181 ? -14.226 -5.204 7.715 1.00 97.38 181 VAL A N 1
ATOM 1456 C CA . VAL A 1 181 ? -14.107 -4.417 6.481 1.00 97.38 181 VAL A CA 1
ATOM 1457 C C . VAL A 1 181 ? -13.410 -5.258 5.429 1.00 97.38 181 VAL A C 1
ATOM 1459 O O . VAL A 1 181 ? -12.443 -5.954 5.729 1.00 97.38 181 VAL A O 1
ATOM 1462 N N . THR A 1 182 ? -13.871 -5.186 4.189 1.00 97.19 182 THR A N 1
ATOM 1463 C CA . THR A 1 182 ? -13.167 -5.761 3.043 1.00 97.19 182 THR A CA 1
ATOM 1464 C C . THR A 1 182 ? -12.988 -4.713 1.965 1.00 97.19 182 THR A C 1
ATOM 1466 O O . THR A 1 182 ? -13.851 -3.857 1.761 1.00 97.19 182 THR A O 1
ATOM 1469 N N . GLY A 1 183 ? -11.878 -4.794 1.251 1.00 96.06 183 GLY A N 1
ATOM 1470 C CA . GLY A 1 183 ? -11.589 -3.903 0.141 1.00 96.06 183 GLY A CA 1
ATOM 1471 C C . GLY A 1 183 ? -10.243 -4.235 -0.465 1.00 96.06 183 GLY A C 1
ATOM 1472 O O . GLY A 1 183 ? -9.782 -5.375 -0.385 1.00 96.06 183 GLY A O 1
ATOM 1473 N N . TYR A 1 184 ? -9.599 -3.226 -1.034 1.00 95.38 184 TYR A N 1
ATOM 1474 C CA . TYR A 1 184 ? -8.249 -3.357 -1.550 1.00 95.38 184 TYR A CA 1
ATOM 1475 C C . TYR A 1 184 ? -7.371 -2.197 -1.101 1.00 95.38 184 TYR A C 1
ATOM 1477 O O . TYR A 1 184 ? -7.822 -1.085 -0.814 1.00 95.38 184 TYR A O 1
ATOM 1485 N N . ILE A 1 185 ? -6.092 -2.498 -0.992 1.00 94.75 185 ILE A N 1
ATOM 1486 C CA . ILE A 1 185 ? -5.044 -1.564 -0.663 1.00 94.75 185 ILE A CA 1
ATOM 1487 C C . ILE A 1 185 ? -4.334 -1.199 -1.957 1.00 94.75 185 ILE A C 1
ATOM 1489 O O . ILE A 1 185 ? -3.991 -2.070 -2.753 1.00 94.75 185 ILE A O 1
ATOM 1493 N N . GLU A 1 186 ? -4.171 0.093 -2.197 1.00 96.25 186 GLU A N 1
ATOM 1494 C CA . GLU A 1 186 ? -3.427 0.608 -3.336 1.00 96.25 186 GLU A CA 1
ATOM 1495 C C . GLU A 1 186 ? -2.060 1.088 -2.852 1.00 96.25 186 GLU A C 1
ATOM 1497 O O . GLU A 1 186 ? -1.964 2.011 -2.041 1.00 96.25 186 GLU A O 1
ATOM 1502 N N . ILE A 1 187 ? -1.006 0.450 -3.343 1.00 95.94 187 ILE A N 1
ATOM 1503 C CA . ILE A 1 187 ? 0.383 0.746 -3.014 1.00 95.94 187 ILE A CA 1
ATOM 1504 C C . ILE A 1 187 ? 0.963 1.510 -4.200 1.00 95.94 187 ILE A C 1
ATOM 1506 O O . ILE A 1 187 ? 1.223 0.922 -5.245 1.00 95.94 187 ILE A O 1
ATOM 1510 N N . SER A 1 188 ? 1.151 2.820 -4.053 1.00 96.88 188 SER A N 1
ATOM 1511 C CA . SER A 1 188 ? 1.713 3.689 -5.091 1.00 96.88 188 SER A CA 1
ATOM 1512 C C . SER A 1 188 ? 3.165 4.026 -4.773 1.00 96.88 188 SER A C 1
ATOM 1514 O O . SER A 1 188 ? 3.494 4.396 -3.648 1.00 96.88 188 SER A O 1
ATOM 1516 N N . TYR A 1 189 ? 4.026 3.974 -5.7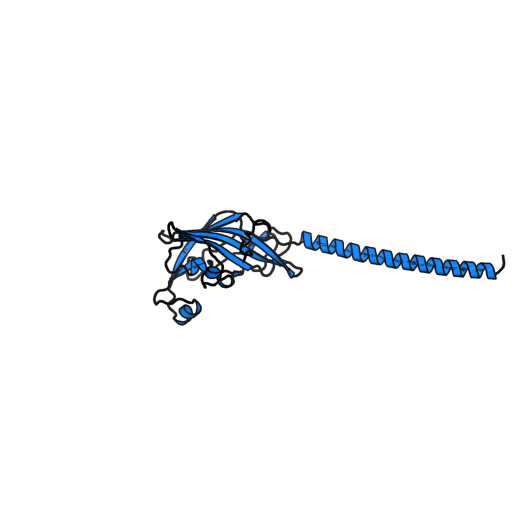85 1.00 96.56 189 TYR A N 1
ATOM 1517 C CA . TYR A 1 189 ? 5.459 4.247 -5.661 1.00 96.56 189 TYR A CA 1
ATOM 1518 C C . TYR A 1 189 ? 6.038 4.724 -6.994 1.00 96.56 189 TYR A C 1
ATOM 1520 O O . TYR A 1 189 ? 5.404 4.609 -8.042 1.00 96.56 189 TYR A O 1
ATOM 1528 N N . LEU A 1 190 ? 7.229 5.309 -6.940 1.00 96.25 190 LEU A N 1
ATOM 1529 C CA . LEU A 1 190 ? 8.026 5.680 -8.103 1.00 96.25 190 LEU A CA 1
ATOM 1530 C C . LEU A 1 190 ? 9.224 4.738 -8.229 1.00 96.25 190 LEU A C 1
ATOM 1532 O O . LEU A 1 190 ? 9.753 4.279 -7.217 1.00 96.25 190 LEU A O 1
ATOM 1536 N N . ASP A 1 191 ? 9.685 4.498 -9.447 1.00 94.31 191 ASP A N 1
ATOM 1537 C CA . ASP A 1 191 ? 10.988 3.876 -9.686 1.00 94.31 191 ASP A CA 1
ATOM 1538 C C . ASP A 1 191 ? 12.120 4.920 -9.808 1.00 94.31 191 ASP A C 1
ATOM 1540 O O . ASP A 1 191 ? 11.918 6.130 -9.645 1.00 94.31 191 ASP A O 1
ATOM 1544 N N . LEU A 1 192 ? 13.337 4.458 -10.120 1.00 92.12 192 LEU A N 1
ATOM 1545 C CA . LEU A 1 192 ? 14.505 5.321 -10.359 1.00 92.12 192 LEU A CA 1
ATOM 1546 C C . LEU A 1 192 ? 14.343 6.264 -11.560 1.00 92.12 192 LEU A C 1
ATOM 1548 O O . LEU A 1 192 ? 14.993 7.311 -11.611 1.00 92.12 192 LEU A O 1
ATOM 1552 N N . PHE A 1 193 ? 13.487 5.912 -12.517 1.00 91.06 193 PHE A N 1
ATOM 1553 C CA . PHE A 1 193 ? 13.183 6.703 -13.706 1.00 91.06 193 PHE A CA 1
ATOM 1554 C C . PHE A 1 193 ? 12.011 7.669 -13.482 1.00 91.06 193 PHE A C 1
ATOM 1556 O O . PHE A 1 193 ? 11.648 8.407 -14.398 1.00 91.06 193 PHE A O 1
ATOM 1563 N N . LYS A 1 194 ? 11.483 7.734 -12.248 1.00 92.44 194 LYS A N 1
ATOM 1564 C CA . LYS A 1 194 ? 10.314 8.526 -11.838 1.00 92.44 194 LYS A CA 1
ATOM 1565 C C . LYS A 1 194 ? 9.016 8.086 -12.520 1.00 92.44 194 LYS A C 1
ATOM 1567 O O . LYS A 1 194 ? 8.056 8.860 -12.541 1.00 92.44 194 LYS A O 1
ATOM 1572 N N . GLU A 1 195 ? 8.966 6.869 -13.052 1.00 91.25 195 GLU A N 1
ATOM 1573 C CA . GLU A 1 195 ? 7.724 6.275 -13.538 1.00 91.25 195 GLU A CA 1
ATOM 1574 C C . GLU A 1 195 ? 6.901 5.817 -12.328 1.00 91.25 195 GLU A C 1
ATOM 1576 O O . GLU A 1 195 ? 7.439 5.307 -11.341 1.00 91.25 195 GLU A O 1
ATOM 1581 N N . ARG A 1 196 ? 5.591 6.087 -12.362 1.00 94.38 196 ARG A N 1
ATOM 1582 C CA . ARG A 1 196 ? 4.681 5.733 -11.271 1.00 94.38 196 ARG A CA 1
ATOM 1583 C C . ARG A 1 196 ? 4.165 4.322 -11.475 1.00 94.38 196 ARG A C 1
ATOM 1585 O O . ARG A 1 196 ? 3.560 4.027 -12.498 1.00 94.38 196 ARG A O 1
ATOM 1592 N N . HIS A 1 197 ? 4.321 3.523 -10.434 1.00 94.38 197 HIS A N 1
ATOM 1593 C CA . HIS A 1 197 ? 3.833 2.159 -10.343 1.00 94.38 197 HIS A CA 1
ATOM 1594 C C . HIS A 1 197 ? 2.748 2.074 -9.278 1.00 94.38 197 HIS A C 1
ATOM 1596 O O . HIS A 1 197 ? 2.683 2.887 -8.345 1.00 94.38 197 HIS A O 1
ATOM 1602 N N . THR A 1 198 ? 1.848 1.113 -9.437 1.00 95.44 198 THR A N 1
ATOM 1603 C CA . THR A 1 198 ? 0.763 0.873 -8.490 1.00 95.44 198 THR A CA 1
ATOM 1604 C C . THR A 1 198 ? 0.494 -0.617 -8.382 1.00 95.44 198 THR A C 1
ATOM 1606 O O . THR A 1 198 ? 0.214 -1.266 -9.382 1.00 95.44 198 THR A O 1
ATOM 1609 N N . THR A 1 199 ? 0.541 -1.144 -7.162 1.00 95.56 199 THR A N 1
ATOM 1610 C CA . THR A 1 199 ? 0.090 -2.504 -6.853 1.00 95.56 199 THR A CA 1
ATOM 1611 C C . THR A 1 199 ? -1.237 -2.423 -6.113 1.00 95.56 199 THR A C 1
ATOM 1613 O O . THR A 1 199 ? -1.382 -1.617 -5.192 1.00 95.56 199 THR A O 1
ATOM 1616 N N . ARG A 1 200 ? -2.209 -3.260 -6.478 1.00 96.00 200 ARG A N 1
ATOM 1617 C CA . ARG A 1 200 ? -3.470 -3.400 -5.741 1.00 96.00 200 ARG A CA 1
ATOM 1618 C C . ARG A 1 200 ? -3.534 -4.773 -5.096 1.00 96.00 200 ARG A C 1
ATOM 1620 O O . ARG A 1 200 ? -3.236 -5.763 -5.748 1.00 96.00 200 ARG A O 1
ATOM 1627 N N . GLN A 1 201 ? -3.929 -4.844 -3.832 1.00 95.06 201 GLN A N 1
ATOM 1628 C CA . GLN A 1 201 ? -4.025 -6.111 -3.107 1.00 95.06 201 GLN A CA 1
ATOM 1629 C C . GLN A 1 201 ? -5.286 -6.141 -2.248 1.00 95.06 201 GLN A C 1
ATOM 1631 O O . GLN A 1 201 ? -5.649 -5.138 -1.639 1.00 95.06 201 GLN A O 1
ATOM 1636 N N . LYS A 1 202 ? -5.989 -7.270 -2.197 1.00 96.31 202 LYS A N 1
ATOM 1637 C CA . LYS A 1 202 ? -7.174 -7.425 -1.351 1.00 96.31 202 LYS A CA 1
ATOM 1638 C C . LYS A 1 202 ? -6.780 -7.404 0.124 1.00 96.31 202 LYS A C 1
ATOM 1640 O O . LYS A 1 202 ? -5.755 -7.964 0.517 1.00 96.31 202 LYS A O 1
ATOM 1645 N N . PHE A 1 203 ? -7.626 -6.786 0.941 1.00 95.25 203 PHE A N 1
ATOM 1646 C CA . PHE A 1 203 ? -7.494 -6.828 2.390 1.00 95.25 203 PHE A CA 1
ATOM 1647 C C . PHE A 1 203 ? -8.813 -7.179 3.079 1.00 95.25 203 PHE A C 1
ATOM 1649 O O . PHE A 1 203 ? -9.916 -6.885 2.598 1.00 95.25 203 PHE A O 1
ATOM 1656 N N . HIS A 1 204 ? -8.675 -7.736 4.276 1.00 96.38 204 HIS A N 1
ATOM 1657 C CA . HIS A 1 204 ? -9.744 -7.908 5.244 1.00 96.38 204 HIS A CA 1
ATOM 1658 C C . HIS A 1 204 ? -9.298 -7.342 6.592 1.00 96.38 204 HIS A C 1
ATOM 1660 O O . HIS A 1 204 ? -8.171 -7.559 7.024 1.00 96.38 204 HIS A O 1
ATOM 1666 N N . VAL A 1 205 ? -10.181 -6.602 7.252 1.00 95.75 205 VAL A N 1
ATOM 1667 C CA . VAL A 1 205 ? -9.994 -6.143 8.629 1.00 95.75 205 VAL A CA 1
ATOM 1668 C C . VAL A 1 205 ? -11.074 -6.775 9.482 1.00 95.75 205 VAL A C 1
ATOM 1670 O O . VAL A 1 205 ? -12.241 -6.723 9.100 1.00 95.75 205 VAL A O 1
ATOM 1673 N N . PHE A 1 206 ? -10.694 -7.313 10.634 1.00 96.50 206 PHE A N 1
ATOM 1674 C CA . PHE A 1 206 ? -11.604 -7.772 11.679 1.00 96.50 206 PHE A CA 1
ATOM 1675 C C . PHE A 1 206 ? -11.275 -7.058 12.986 1.00 96.50 206 PHE A C 1
ATOM 1677 O O . PHE A 1 206 ? -10.109 -6.788 13.278 1.00 96.50 206 PHE A O 1
ATOM 1684 N N . THR A 1 207 ? -12.289 -6.739 13.773 1.00 96.44 207 THR A N 1
ATOM 1685 C CA . THR A 1 207 ? -12.150 -5.941 14.997 1.00 96.44 207 THR A CA 1
ATOM 1686 C C . THR A 1 207 ? -12.801 -6.657 16.170 1.00 96.44 207 THR A C 1
ATOM 1688 O O . THR A 1 207 ? -13.965 -7.046 16.114 1.00 96.44 207 THR A O 1
ATOM 1691 N N . GLY A 1 208 ? -12.040 -6.801 17.254 1.00 95.94 208 GLY A N 1
ATOM 1692 C CA . GLY A 1 208 ? -12.496 -7.344 18.532 1.00 95.94 208 GLY A CA 1
ATOM 1693 C C . GLY A 1 208 ? -12.570 -6.240 19.578 1.00 95.94 208 GLY A C 1
ATOM 1694 O O . GLY A 1 208 ? -11.753 -6.199 20.493 1.00 95.94 208 GLY A O 1
ATOM 1695 N N . TYR A 1 209 ? -13.489 -5.278 19.422 1.00 94.69 209 TYR A N 1
ATOM 1696 C CA . TYR A 1 209 ? -13.556 -4.111 20.319 1.00 94.69 209 TYR A CA 1
ATOM 1697 C C . TYR A 1 209 ? -13.971 -4.449 21.754 1.00 94.69 209 TYR A C 1
ATOM 1699 O O . TYR A 1 209 ? -13.640 -3.698 22.671 1.00 94.69 209 TYR A O 1
ATOM 1707 N N . THR A 1 210 ? -14.709 -5.543 21.938 1.00 93.62 210 THR A N 1
ATOM 1708 C CA . THR A 1 210 ? -15.197 -6.021 23.239 1.00 93.62 210 THR A CA 1
ATOM 1709 C C . THR A 1 210 ? -14.248 -7.007 23.915 1.00 93.62 210 THR A C 1
ATOM 1711 O O . THR A 1 210 ? -14.481 -7.373 25.065 1.00 93.62 210 THR A O 1
ATOM 1714 N N . ASP A 1 211 ? -13.202 -7.444 23.214 1.00 94.00 211 ASP A N 1
ATOM 1715 C CA . ASP A 1 211 ? -12.252 -8.430 23.720 1.00 94.00 211 ASP A CA 1
ATOM 1716 C C . ASP A 1 211 ? -11.231 -7.780 24.668 1.00 94.00 211 ASP A C 1
ATOM 1718 O O . ASP A 1 211 ? -11.083 -6.556 24.711 1.00 94.00 211 ASP A O 1
ATOM 1722 N N . ASN A 1 212 ? -10.522 -8.596 25.456 1.00 90.88 212 ASN A N 1
ATOM 1723 C CA . ASN A 1 212 ? -9.511 -8.121 26.404 1.00 90.88 212 ASN A CA 1
ATOM 1724 C C . ASN A 1 212 ? -8.173 -8.875 26.225 1.00 90.88 212 ASN A C 1
ATOM 1726 O O . ASN A 1 212 ? -8.076 -10.026 26.658 1.00 90.88 212 ASN A O 1
ATOM 1730 N N . PRO A 1 213 ? -7.137 -8.253 25.626 1.00 90.56 213 PRO A N 1
ATOM 1731 C CA . PRO A 1 213 ? -7.121 -6.879 25.120 1.00 90.56 213 PRO A CA 1
ATOM 1732 C C . PRO A 1 213 ? -7.926 -6.731 23.814 1.00 90.56 213 PRO A C 1
ATOM 1734 O O . PRO A 1 213 ? -7.977 -7.678 23.025 1.00 90.56 213 PRO A O 1
ATOM 1737 N N . PRO A 1 214 ? -8.507 -5.548 23.543 1.00 94.12 214 PRO A N 1
ATOM 1738 C CA . PRO A 1 214 ? -9.180 -5.307 22.276 1.00 94.12 214 PRO A CA 1
ATOM 1739 C C . PRO A 1 214 ? -8.154 -5.326 21.143 1.00 94.12 214 PRO A C 1
ATOM 1741 O O . PRO A 1 214 ? -7.000 -4.916 21.323 1.00 94.12 214 PRO A O 1
ATOM 1744 N N . TYR A 1 215 ? -8.563 -5.780 19.961 1.00 94.12 215 TYR A N 1
ATOM 1745 C CA . TYR A 1 215 ? -7.644 -5.949 18.837 1.00 94.12 215 TYR A CA 1
ATOM 1746 C C . TYR A 1 215 ? -8.224 -5.525 17.491 1.00 94.12 215 TYR A C 1
ATOM 1748 O O . TYR A 1 215 ? -9.433 -5.370 17.300 1.00 94.12 215 TYR A O 1
ATOM 1756 N N . ILE A 1 216 ? -7.309 -5.397 16.537 1.00 93.81 216 ILE A N 1
ATOM 1757 C CA . ILE A 1 216 ? -7.570 -5.331 15.107 1.00 93.81 216 ILE A CA 1
ATOM 1758 C C . ILE A 1 216 ? -6.747 -6.409 14.406 1.00 93.81 216 ILE A C 1
ATOM 1760 O O . ILE A 1 216 ? -5.574 -6.598 14.715 1.00 93.81 216 ILE A O 1
ATOM 1764 N N . HIS A 1 217 ? -7.358 -7.139 13.486 1.00 94.44 217 HIS A N 1
ATOM 1765 C CA . HIS A 1 217 ? -6.711 -8.181 12.705 1.00 94.44 217 HIS A CA 1
ATOM 1766 C C . HIS A 1 217 ? -6.763 -7.780 11.234 1.00 94.44 217 HIS A C 1
ATOM 1768 O O . HIS A 1 217 ? -7.845 -7.647 10.663 1.00 94.44 217 HIS A O 1
ATOM 1774 N N . PHE A 1 218 ? -5.593 -7.567 10.639 1.00 92.69 218 PHE A N 1
ATOM 1775 C CA . PHE A 1 218 ? -5.434 -7.306 9.215 1.00 92.69 218 PHE A CA 1
ATOM 1776 C C . PHE A 1 218 ? -5.058 -8.583 8.489 1.00 92.69 218 PHE A C 1
ATOM 1778 O O . PHE A 1 218 ? -4.141 -9.276 8.914 1.00 92.69 218 PHE A O 1
ATOM 1785 N N . THR A 1 219 ? -5.725 -8.862 7.379 1.00 94.06 219 THR A N 1
ATOM 1786 C CA . THR A 1 219 ? -5.368 -9.947 6.472 1.00 94.06 219 THR A CA 1
ATOM 1787 C C . THR A 1 219 ? -5.155 -9.388 5.078 1.00 94.06 219 THR A C 1
ATOM 1789 O O . THR A 1 219 ? -6.016 -8.661 4.582 1.00 94.06 219 THR A O 1
ATOM 1792 N N . PHE A 1 220 ? -4.049 -9.755 4.437 1.00 93.88 220 PHE A N 1
ATOM 1793 C CA . PHE A 1 220 ? -3.774 -9.449 3.034 1.00 93.88 220 PHE A CA 1
ATOM 1794 C C . PHE A 1 220 ? -3.839 -10.730 2.209 1.00 93.88 220 PHE A C 1
ATOM 1796 O O . PHE A 1 220 ? -3.409 -11.793 2.663 1.00 93.88 220 PHE A O 1
ATOM 1803 N N . SER A 1 221 ? -4.420 -10.638 1.018 1.00 90.44 221 SER A N 1
ATOM 1804 C CA . SER A 1 221 ? -4.606 -11.787 0.132 1.00 90.44 221 SER A CA 1
ATOM 1805 C C . SER A 1 221 ? -4.203 -11.445 -1.302 1.00 90.44 221 SER A C 1
ATOM 1807 O O . SER A 1 221 ? -3.077 -10.993 -1.524 1.00 90.44 221 SER A O 1
ATOM 1809 N N . ASP A 1 222 ? -5.088 -11.699 -2.264 1.00 90.19 222 ASP A N 1
ATOM 1810 C CA . ASP A 1 222 ? -4.782 -11.690 -3.691 1.00 90.19 222 ASP A CA 1
ATOM 1811 C C . ASP A 1 222 ? -4.295 -10.322 -4.162 1.00 90.19 222 ASP A C 1
ATOM 1813 O O . ASP A 1 222 ? -4.841 -9.279 -3.787 1.00 90.19 222 ASP A O 1
ATOM 1817 N N . ILE A 1 223 ? -3.306 -10.341 -5.048 1.00 91.25 223 ILE A N 1
ATOM 1818 C CA . ILE A 1 223 ? -2.878 -9.164 -5.793 1.00 91.25 223 ILE A CA 1
ATOM 1819 C C . ILE A 1 223 ? -3.798 -9.042 -7.003 1.00 91.25 223 ILE A C 1
ATOM 1821 O O . ILE A 1 223 ? -3.956 -9.987 -7.770 1.00 91.25 223 ILE A O 1
ATOM 1825 N N . LEU A 1 224 ? -4.434 -7.884 -7.133 1.00 87.94 224 LEU A N 1
ATOM 1826 C CA . LEU A 1 224 ? -5.362 -7.584 -8.210 1.00 87.94 224 LEU A CA 1
ATOM 1827 C C . LEU A 1 224 ? -4.566 -7.128 -9.429 1.00 87.94 224 LEU A C 1
ATOM 1829 O O . LEU A 1 224 ? -3.858 -6.120 -9.370 1.00 87.94 224 LEU A O 1
ATOM 1833 N N . PHE A 1 225 ? -4.718 -7.848 -10.534 1.00 80.19 225 PHE A N 1
ATOM 1834 C CA . PHE A 1 225 ? -4.246 -7.398 -11.840 1.00 80.19 225 PHE A CA 1
ATOM 1835 C C . PHE A 1 225 ? -5.302 -6.490 -12.483 1.00 80.19 225 PHE A C 1
ATOM 1837 O O . PHE A 1 225 ? -6.478 -6.564 -12.126 1.00 80.19 225 PHE A O 1
ATOM 1844 N N . ASP A 1 226 ? -4.904 -5.626 -13.422 1.00 64.00 226 ASP A N 1
ATOM 1845 C CA . ASP A 1 226 ? -5.735 -4.539 -13.980 1.00 64.00 226 ASP A CA 1
ATOM 1846 C C . ASP A 1 226 ? -7.121 -4.964 -14.516 1.00 64.00 226 ASP A C 1
ATOM 1848 O O . ASP A 1 226 ? -8.005 -4.124 -14.661 1.00 64.00 226 ASP A O 1
ATOM 1852 N N . GLN A 1 227 ? -7.341 -6.257 -14.766 1.00 50.44 227 GLN A N 1
ATOM 1853 C CA . GLN A 1 227 ? -8.613 -6.821 -15.234 1.00 50.44 227 GLN A CA 1
ATOM 1854 C C . GLN A 1 227 ? -9.597 -7.212 -14.112 1.00 50.44 227 GLN A C 1
ATOM 1856 O O . GLN A 1 227 ? -10.752 -7.503 -14.399 1.00 50.44 227 GLN A O 1
ATOM 1861 N N . GLU A 1 228 ? -9.175 -7.218 -12.844 1.00 50.09 228 GLU A N 1
ATOM 1862 C CA . GLU A 1 228 ? -9.997 -7.639 -11.692 1.00 50.09 228 GLU A CA 1
ATOM 1863 C C . GLU A 1 228 ? -10.484 -6.473 -10.825 1.00 50.09 228 GLU A C 1
ATOM 1865 O O . GLU A 1 228 ? -11.093 -6.664 -9.770 1.00 50.09 228 GLU A O 1
ATOM 1870 N N . VAL A 1 229 ? -10.204 -5.242 -11.246 1.00 54.09 229 VAL A N 1
ATOM 1871 C CA . VAL A 1 229 ? -10.748 -4.053 -10.599 1.00 54.09 229 VAL A CA 1
ATOM 1872 C C . VAL A 1 229 ? -12.210 -3.973 -11.027 1.00 54.09 229 VAL A C 1
ATOM 1874 O O . VAL A 1 229 ? -12.447 -3.770 -12.217 1.00 54.09 229 VAL A O 1
ATOM 1877 N N . PRO A 1 230 ? -13.195 -4.130 -10.122 1.00 50.00 230 PRO A N 1
ATOM 1878 C CA . PRO A 1 230 ? -14.585 -3.940 -10.502 1.00 50.00 230 PRO A CA 1
ATOM 1879 C C . PRO A 1 230 ? -14.722 -2.522 -11.055 1.00 50.00 230 PRO A C 1
ATOM 1881 O O . PRO A 1 230 ? -14.499 -1.547 -10.330 1.00 50.00 230 PRO A O 1
ATOM 1884 N N . GLN A 1 231 ? -15.014 -2.422 -12.351 1.00 50.84 231 GLN A N 1
ATOM 1885 C CA . GLN A 1 231 ? -15.476 -1.176 -12.934 1.00 50.84 231 GLN A CA 1
ATOM 1886 C C . GLN A 1 231 ? -16.769 -0.820 -12.193 1.00 50.84 231 GLN A C 1
ATOM 1888 O O . GLN A 1 231 ? -17.589 -1.693 -11.897 1.00 50.84 231 GLN A O 1
ATOM 1893 N N . ASN A 1 232 ? -16.902 0.438 -11.773 1.00 49.28 232 ASN A N 1
ATOM 1894 C CA . ASN A 1 232 ? -18.220 0.944 -11.418 1.00 49.28 232 ASN A CA 1
ATOM 1895 C C . ASN A 1 232 ? -19.010 0.901 -12.728 1.00 49.28 232 ASN A C 1
ATOM 1897 O O . ASN A 1 232 ? -18.808 1.759 -13.583 1.00 49.28 232 ASN A O 1
ATOM 1901 N N . ASP A 1 233 ? -19.810 -0.147 -12.915 1.00 43.59 233 ASP A N 1
ATOM 1902 C CA . ASP A 1 233 ? -20.773 -0.269 -14.006 1.00 43.59 233 ASP A CA 1
ATOM 1903 C C . ASP A 1 233 ? -21.894 0.763 -13.784 1.00 43.59 233 ASP A C 1
ATOM 1905 O O . ASP A 1 233 ? -23.009 0.404 -13.429 1.00 43.59 233 ASP A O 1
ATOM 1909 N N . ASP A 1 234 ? -21.573 2.049 -13.922 1.00 49.19 234 ASP A N 1
ATOM 1910 C CA . ASP A 1 234 ? -22.507 3.179 -13.831 1.00 49.19 234 ASP A CA 1
ATOM 1911 C C . ASP A 1 234 ? -22.263 4.173 -14.992 1.00 49.19 234 ASP A C 1
ATOM 1913 O O . ASP A 1 234 ? -22.349 5.384 -14.819 1.00 49.19 234 ASP A O 1
ATOM 1917 N N . ASP A 1 235 ? -21.974 3.655 -16.192 1.00 42.12 235 ASP A N 1
ATOM 1918 C CA . ASP A 1 235 ? -22.010 4.410 -17.462 1.00 42.12 235 ASP A CA 1
ATOM 1919 C C . ASP A 1 235 ? -23.232 3.990 -18.316 1.00 42.12 235 ASP A C 1
ATOM 1921 O O . ASP A 1 235 ? -23.167 3.865 -19.538 1.00 42.12 235 ASP A O 1
ATOM 1925 N N . GLU A 1 236 ? -24.383 3.775 -17.673 1.00 42.56 236 GLU A N 1
ATOM 1926 C CA . GLU A 1 236 ? -25.689 3.837 -18.343 1.00 42.56 236 GLU A CA 1
ATOM 1927 C C . GLU A 1 236 ? -26.567 4.900 -17.671 1.00 42.56 236 GLU A C 1
ATOM 1929 O O . GLU A 1 236 ? -27.359 4.627 -16.765 1.00 42.56 236 GLU A O 1
ATOM 1934 N N . SER A 1 237 ? -26.431 6.136 -18.153 1.00 41.12 237 SER A N 1
ATOM 1935 C CA . SER A 1 237 ? -27.452 7.182 -18.037 1.00 41.12 237 SER A CA 1
ATOM 1936 C C . SER A 1 237 ? -27.521 8.002 -19.315 1.00 41.12 237 SER A C 1
ATOM 1938 O O . SER A 1 237 ? -26.447 8.499 -19.724 1.00 41.12 237 SER A O 1
#

Foldseek 3Di:
DDPVVVVVVVVVVVVVVVVVVVVVVVVVVVVVVVVVVVVVVVVCQQADWDKDFDFDKDKFFKDWAWDCDPVVCVVLVHDDNTFTFIFGDDDPNHRPDWAKGGWTQGNHKWAQKKKWDAWQWWDFPPDIDGCDPVNCPDSQRPRVQRIDAWVVNMHGHGGMTIHRGDGSNRRRPRVQGTAKTKDKMWIWTATPVRDIDIKIWIKMWGWQCVDVRTIIMIGIDDIDDPVRDPDPPPPPD

Secondary structure (DSSP, 8-state):
--HHHHHHHHHHHHHHHHHHHHHHHHHHHHHHHHHHHHHHHHHHHHT---EEEPSEEEEEEEEEEE---HHHHHHHT--SS--EEEEE-EETTEE---EEEEEE-SSS-BEEEEEEEEEEEEEETTEEEE--HHHHTSTTT-HHHHEEE-BSSSB-TT-EEEE----HHHHT-TT--EEEEEEEEEEEEE-TT--EEEEEEEEEEEEETTSSS-EEEEEEEEEEPTTSS--------

Sequence (237 aa):
MTIEQWTIVGIISGIATAILTLLGVITSLYMSIKAIREVQTDRRLNQAPYLAFEPGGQQHPIQFNEIKNPEQRKRIGVNGENSTLVGLKTDDGKITHQYHGLKNYGLGPAIHTQITWIPQIVWVGTESFRIDEKKLSEQKYRRDLNTIPASPSHLLPEQEATFFRIPAFIQRDYERKITRVTGYIEISYLDLFKERHTTRQKFHVFTGYTDNPPYIHFTFSDILFDQEVPQNDDDES